Protein AF-A0A9P5A4T4-F1 (afdb_monomer)

Foldseek 3Di:
DADADDDPPQDFFQWAKDKDKDQQQKWKKAQCVQWWDDDDPPPRIFTFGDIWIWIAGVVVRATEIEDFGDAQCCVPPDPVCVVCVVRMPIHGPDGPCVSCPPVVVSHPYYPDQPDPPPPDHPVVPPDDDWDWDPPVVRRQKTWIQDPDVHNRQIWIWGGHGSPDIDIRRPSPDRDVLQVDDASNHFQDQWAQDDDPPPDDPPDRDDTHGSQVVCVVQPVSGRHHGSIHTDDNVVVDDPPDDPDPPPDD

InterPro domains:
  IPR036866 Ribonuclease Z/Hydroxyacylglutathione hydrolase-like [G3DSA:3.60.15.10] (82-206)
  IPR036866 Ribonuclease Z/Hydroxyacylglutathione hydrolase-like [SSF56281] (134-190)
  IPR051013 N-acyl homoserine lactonase-like [PTHR42978] (115-189)

Mean predicted aligned error: 10.29 Å

Sequence (248 aa):
MAISTPSLNISESGSTVSVSVIDSTSKTIAKTGFVVQPHIQGHDEFNCPCYLFLITHPAIGRKVLFNLGIRKDPENLAPRTYPFTGAMTISSERNVANILGKDASTITDISYPAREESWILERDYAGRQYNAFDYFGDGSFYLLDCPGHTIAHMMGLARTRPTSFVLMAADCCHHGGEIRPTQFVPLPDSIELNSPRNLARGVRRAPCPGQLFVHLHLKSSRTEPFYELINPHDLGHSPGGYEKSAKA

Structure (mmCIF, N/CA/C/O backbone):
data_AF-A0A9P5A4T4-F1
#
_entry.id   AF-A0A9P5A4T4-F1
#
loop_
_atom_site.group_PDB
_atom_site.id
_atom_site.type_symbol
_atom_site.label_atom_id
_atom_site.label_alt_id
_atom_site.label_comp_id
_atom_site.label_asym_id
_atom_site.label_entity_id
_atom_site.label_seq_id
_atom_site.pdbx_PDB_ins_code
_atom_site.Cartn_x
_atom_site.Cartn_y
_atom_site.Cartn_z
_atom_site.occupancy
_atom_site.B_iso_or_equiv
_atom_site.auth_seq_id
_atom_site.auth_comp_id
_atom_site.auth_asym_id
_atom_site.auth_atom_id
_atom_site.pdbx_PDB_model_num
ATOM 1 N N . MET A 1 1 ? -9.429 -11.439 -23.960 1.00 69.38 1 MET A N 1
ATOM 2 C CA . MET A 1 1 ? -10.498 -11.012 -23.030 1.00 69.38 1 MET A CA 1
ATOM 3 C C . MET A 1 1 ? -10.034 -11.265 -21.607 1.00 69.38 1 MET A C 1
ATOM 5 O O . MET A 1 1 ? -9.237 -12.175 -21.419 1.00 69.38 1 MET A O 1
ATOM 9 N N . ALA A 1 2 ? -10.474 -10.447 -20.649 1.00 85.06 2 ALA A N 1
ATOM 10 C CA . ALA A 1 2 ? -10.127 -10.618 -19.240 1.00 85.06 2 ALA A CA 1
ATOM 11 C C . ALA A 1 2 ? -10.744 -11.905 -18.671 1.00 85.06 2 ALA A C 1
ATOM 13 O O . ALA A 1 2 ? -11.890 -12.228 -18.984 1.00 85.06 2 ALA A O 1
ATOM 14 N N . ILE A 1 3 ? -9.994 -12.615 -17.833 1.00 90.38 3 ILE A N 1
ATOM 15 C CA . ILE A 1 3 ? -10.494 -13.745 -17.044 1.00 90.38 3 ILE A CA 1
ATOM 16 C C . ILE A 1 3 ? -11.076 -13.203 -15.731 1.00 90.38 3 ILE A C 1
ATOM 18 O O . ILE A 1 3 ? -10.626 -12.176 -15.223 1.00 90.38 3 ILE A O 1
ATOM 22 N N . SER A 1 4 ? -12.079 -13.880 -15.170 1.00 87.94 4 SER A N 1
ATOM 23 C CA . SER A 1 4 ? -12.638 -13.530 -13.861 1.00 87.94 4 SER A CA 1
ATOM 24 C C . SER A 1 4 ? -11.581 -13.634 -12.761 1.00 87.94 4 SER A C 1
ATOM 26 O O . SER A 1 4 ? -10.874 -14.639 -12.670 1.00 87.94 4 SER A O 1
ATOM 28 N N . THR A 1 5 ? -11.502 -12.625 -11.894 1.00 83.00 5 THR A N 1
ATOM 29 C CA . THR A 1 5 ? -10.650 -12.675 -10.701 1.00 83.00 5 THR A CA 1
ATOM 30 C C . THR A 1 5 ? -11.136 -13.754 -9.731 1.00 83.00 5 THR A C 1
ATOM 32 O O . THR A 1 5 ? -12.351 -13.895 -9.557 1.00 83.00 5 THR A O 1
ATOM 35 N N . PRO A 1 6 ? -10.228 -14.477 -9.051 1.00 81.38 6 PRO A N 1
ATOM 36 C CA . PRO A 1 6 ? -10.600 -15.357 -7.950 1.00 81.38 6 PRO A CA 1
ATOM 37 C C . PRO A 1 6 ? -11.352 -14.588 -6.858 1.00 81.38 6 PRO A C 1
ATOM 39 O O . PRO A 1 6 ? -11.082 -13.409 -6.617 1.00 81.38 6 PRO A O 1
ATOM 42 N N . SER A 1 7 ? -12.284 -15.260 -6.181 1.00 78.75 7 SER A N 1
ATOM 43 C CA . SER A 1 7 ? -12.926 -14.703 -4.989 1.00 78.75 7 SER A CA 1
ATOM 44 C C . SER A 1 7 ? -11.899 -14.571 -3.865 1.00 78.75 7 SER A C 1
ATOM 46 O O . SER A 1 7 ? -11.169 -15.518 -3.578 1.00 78.75 7 SER A O 1
ATOM 48 N N . LEU A 1 8 ? -11.881 -13.416 -3.196 1.00 73.50 8 LEU A N 1
ATOM 49 C CA . LEU A 1 8 ? -11.081 -13.205 -1.986 1.00 73.50 8 LEU A CA 1
ATOM 50 C C . LEU A 1 8 ? -11.636 -13.965 -0.766 1.00 73.50 8 LEU A C 1
ATOM 52 O O . LEU A 1 8 ? -10.946 -14.055 0.241 1.00 73.50 8 LEU A O 1
ATOM 56 N N . ASN A 1 9 ? -12.861 -14.506 -0.845 1.00 81.00 9 ASN A N 1
ATOM 57 C CA . ASN A 1 9 ? -13.528 -15.259 0.230 1.00 81.00 9 ASN A CA 1
ATOM 58 C C . ASN A 1 9 ? -13.538 -14.536 1.592 1.00 81.00 9 ASN A C 1
ATOM 60 O O . ASN A 1 9 ? -13.474 -15.166 2.644 1.00 81.00 9 ASN A O 1
ATOM 64 N N . ILE A 1 10 ? -13.623 -13.204 1.574 1.00 81.69 10 ILE A N 1
ATOM 65 C CA . ILE A 1 10 ? -13.746 -12.393 2.786 1.00 81.69 10 ILE A CA 1
ATOM 66 C C . ILE A 1 10 ? -15.216 -12.388 3.199 1.00 81.69 10 ILE A C 1
ATOM 68 O O . ILE A 1 10 ? -16.080 -12.066 2.382 1.00 81.69 10 ILE A O 1
ATOM 72 N N . SER A 1 11 ? -15.489 -12.698 4.466 1.00 84.50 11 SER A N 1
ATOM 73 C CA . SER A 1 11 ? -16.837 -12.651 5.032 1.00 84.50 11 SER A CA 1
ATOM 74 C C . SER A 1 11 ? -17.512 -11.302 4.779 1.00 84.50 11 SER A C 1
ATOM 76 O O . SER A 1 11 ? -16.876 -10.240 4.819 1.00 84.50 11 SER A O 1
ATOM 78 N N . GLU A 1 12 ? -18.818 -11.332 4.528 1.00 88.94 12 GLU A N 1
ATOM 79 C CA . GLU A 1 12 ? -19.615 -10.113 4.470 1.00 88.94 12 GLU A CA 1
ATOM 80 C C . GLU A 1 12 ? -19.603 -9.413 5.832 1.00 88.94 12 GLU A C 1
ATOM 82 O O . GLU A 1 12 ? -19.677 -10.051 6.881 1.00 88.94 12 GLU A O 1
ATOM 87 N N . SER A 1 13 ? -19.492 -8.087 5.814 1.00 90.12 13 SER A N 1
ATOM 88 C CA . SER A 1 13 ? -19.594 -7.261 7.012 1.00 90.12 13 SER A CA 1
ATOM 89 C C . SER A 1 13 ? -20.199 -5.908 6.659 1.00 90.12 13 SER A C 1
ATOM 91 O O . SER A 1 13 ? -19.910 -5.338 5.601 1.00 90.12 13 SER A O 1
ATOM 93 N N . GLY A 1 14 ? -21.047 -5.401 7.556 1.00 92.75 14 GLY A N 1
ATOM 94 C CA . GLY A 1 14 ? -21.567 -4.036 7.502 1.00 92.75 14 GLY A CA 1
ATOM 95 C C . GLY A 1 14 ? -20.608 -2.998 8.094 1.00 92.75 14 GLY A C 1
ATOM 96 O O . GLY A 1 14 ? -20.804 -1.804 7.869 1.00 92.75 14 GLY A O 1
ATOM 97 N N . SER A 1 15 ? -19.579 -3.430 8.828 1.00 96.25 15 SER A N 1
ATOM 98 C CA . SER A 1 15 ? -18.587 -2.537 9.424 1.00 96.25 15 SER A CA 1
ATOM 99 C C . SER A 1 15 ? -17.585 -2.043 8.389 1.00 96.25 15 SER A C 1
ATOM 101 O O . SER A 1 15 ? -17.074 -2.802 7.570 1.00 96.25 15 SER A O 1
ATOM 103 N N . THR A 1 16 ? -17.255 -0.756 8.447 1.00 97.19 16 THR A N 1
ATOM 104 C CA . THR A 1 16 ? -16.299 -0.118 7.534 1.00 97.19 16 THR A CA 1
ATOM 105 C C . THR A 1 16 ? -15.415 0.866 8.280 1.00 97.19 16 THR A C 1
ATOM 107 O O . THR A 1 16 ? -15.865 1.494 9.238 1.00 97.19 16 THR A O 1
ATOM 110 N N . VAL A 1 17 ? -14.206 1.082 7.774 1.00 98.00 17 VAL A N 1
ATOM 111 C CA . VAL A 1 17 ? -13.272 2.113 8.241 1.00 98.00 17 VAL A CA 1
ATOM 112 C C . VAL A 1 17 ? -13.088 3.210 7.196 1.00 98.00 17 VAL A C 1
ATOM 114 O O . VAL A 1 17 ? -13.259 2.989 5.997 1.00 98.00 17 VAL A O 1
ATOM 117 N N . SER A 1 18 ? -12.684 4.402 7.637 1.00 97.62 18 SER A N 1
ATOM 118 C CA . SER A 1 18 ? -12.147 5.428 6.739 1.00 97.62 18 SER A CA 1
ATOM 119 C C . SER A 1 18 ? -10.623 5.373 6.726 1.00 97.62 18 SER A C 1
ATOM 121 O O . SER A 1 18 ? -10.007 5.268 7.788 1.00 97.62 18 SER A O 1
ATOM 123 N N . VAL A 1 19 ? -10.024 5.506 5.543 1.00 97.38 19 VAL A N 1
ATOM 124 C CA . VAL A 1 19 ? -8.568 5.548 5.355 1.00 97.38 19 VAL A CA 1
ATOM 125 C C . VAL A 1 19 ? -8.169 6.939 4.875 1.00 97.38 19 VAL A C 1
ATOM 127 O O . VAL A 1 19 ? -8.659 7.397 3.843 1.00 97.38 19 VAL A O 1
ATOM 130 N N . SER A 1 20 ? -7.261 7.584 5.600 1.00 95.94 20 SER A N 1
ATOM 131 C CA . SER A 1 20 ? -6.630 8.843 5.196 1.00 95.94 20 SER A CA 1
ATOM 132 C C . SER A 1 20 ? -5.152 8.614 4.911 1.00 95.94 20 SER A C 1
ATOM 134 O O . SER A 1 20 ? -4.471 7.945 5.684 1.00 95.94 20 SER A O 1
ATOM 136 N N . VAL A 1 21 ? -4.647 9.189 3.821 1.00 94.81 21 VAL A N 1
ATOM 137 C CA . VAL A 1 21 ? -3.223 9.132 3.465 1.00 94.81 21 VAL A CA 1
ATOM 138 C C . VAL A 1 21 ? -2.510 10.336 4.069 1.00 94.81 21 VAL A C 1
ATOM 140 O O . VAL A 1 21 ? -2.975 11.466 3.928 1.00 94.81 21 VAL A O 1
ATOM 143 N N . ILE A 1 22 ? -1.382 10.095 4.728 1.00 93.69 22 ILE A N 1
ATOM 144 C CA . ILE A 1 22 ? -0.504 11.127 5.273 1.00 93.69 22 ILE A CA 1
ATOM 145 C C . ILE A 1 22 ? 0.817 11.061 4.511 1.00 93.69 22 ILE A C 1
ATOM 147 O O . ILE A 1 22 ? 1.466 10.014 4.448 1.00 93.69 22 ILE A O 1
ATOM 151 N N . ASP A 1 23 ? 1.209 12.196 3.938 1.00 93.25 23 ASP A N 1
ATOM 152 C CA . ASP A 1 23 ? 2.533 12.366 3.353 1.00 93.25 23 ASP A CA 1
ATOM 153 C C . ASP A 1 23 ? 3.586 12.321 4.465 1.00 93.25 23 ASP A C 1
ATOM 155 O O . ASP A 1 23 ? 3.610 13.181 5.349 1.00 93.25 23 ASP A O 1
ATOM 159 N N . SER A 1 24 ? 4.435 11.292 4.435 1.00 91.31 24 SER A N 1
ATOM 160 C CA . SER A 1 24 ? 5.497 11.119 5.425 1.00 91.31 24 SER A CA 1
ATOM 161 C C . SER A 1 24 ? 6.704 12.021 5.162 1.00 91.31 24 SER A C 1
ATOM 163 O O . SER A 1 24 ? 7.655 11.989 5.936 1.00 91.31 24 SER A O 1
ATOM 165 N N . THR A 1 25 ? 6.707 12.785 4.066 1.00 93.00 25 THR A N 1
ATOM 166 C CA . THR A 1 25 ? 7.865 13.519 3.530 1.00 93.00 25 THR A CA 1
ATOM 167 C C . THR A 1 25 ? 9.044 12.629 3.125 1.00 93.00 25 THR A C 1
ATOM 169 O O . THR A 1 25 ? 10.092 13.143 2.739 1.00 93.00 25 THR A O 1
ATOM 172 N N . SER A 1 26 ? 8.882 11.302 3.189 1.00 90.62 26 SER A N 1
ATOM 173 C CA . SER A 1 26 ? 9.914 10.348 2.791 1.00 90.62 26 SER A CA 1
ATOM 174 C C . SER A 1 26 ? 9.967 10.229 1.277 1.00 90.62 26 SER A C 1
ATOM 176 O O . SER A 1 26 ? 8.955 9.958 0.622 1.00 90.62 26 SER A O 1
ATOM 178 N N . LYS A 1 27 ? 11.171 10.354 0.734 1.00 89.50 27 LYS A N 1
ATOM 179 C CA . LYS A 1 27 ? 11.468 10.156 -0.673 1.00 89.50 27 LYS A CA 1
ATOM 180 C C . LYS A 1 27 ? 12.565 9.114 -0.810 1.00 89.50 27 LYS A C 1
ATOM 182 O O . LYS A 1 27 ? 13.673 9.299 -0.308 1.00 89.50 27 LYS A O 1
ATOM 187 N N . THR A 1 28 ? 12.254 8.065 -1.557 1.00 88.69 28 THR A N 1
ATOM 188 C CA . THR A 1 28 ? 13.225 7.053 -1.951 1.00 88.69 28 THR A CA 1
ATOM 189 C C . THR A 1 28 ? 13.351 7.061 -3.464 1.00 88.69 28 THR A C 1
ATOM 191 O O . THR A 1 28 ? 12.359 6.902 -4.169 1.00 88.69 28 THR A O 1
ATOM 194 N N . ILE A 1 29 ? 14.562 7.264 -3.974 1.00 91.00 29 ILE A N 1
ATOM 195 C CA . ILE A 1 29 ? 14.872 7.113 -5.396 1.00 91.00 29 ILE A CA 1
ATOM 196 C C . ILE A 1 29 ? 15.676 5.831 -5.544 1.00 91.00 29 ILE A C 1
ATOM 198 O O . ILE A 1 29 ? 16.809 5.752 -5.066 1.00 91.00 29 ILE A O 1
ATOM 202 N N . ALA A 1 30 ? 15.068 4.828 -6.166 1.00 88.69 30 ALA A N 1
ATOM 203 C CA . ALA A 1 30 ? 15.652 3.512 -6.356 1.00 88.69 30 ALA A CA 1
ATOM 204 C C . ALA A 1 30 ? 16.085 3.336 -7.807 1.00 88.69 30 ALA A C 1
ATOM 206 O O . ALA A 1 30 ? 15.280 3.536 -8.716 1.00 88.69 30 ALA A O 1
ATOM 207 N N . LYS A 1 31 ? 17.324 2.903 -8.037 1.00 89.12 31 LYS A N 1
ATOM 208 C CA . LYS A 1 31 ? 17.742 2.452 -9.369 1.00 89.12 31 LYS A CA 1
ATOM 209 C C . LYS A 1 31 ? 16.961 1.195 -9.749 1.00 89.12 31 LYS A C 1
ATOM 211 O O . LYS A 1 31 ? 16.972 0.217 -9.002 1.00 89.12 31 LYS A O 1
ATOM 216 N N . THR A 1 32 ? 16.314 1.198 -10.913 1.00 89.56 32 THR A N 1
ATOM 217 C CA . THR A 1 32 ? 15.412 0.107 -11.323 1.00 89.56 32 THR A CA 1
ATOM 218 C C . THR A 1 32 ? 16.122 -1.232 -11.423 1.00 89.56 32 THR A C 1
ATOM 220 O O . THR A 1 32 ? 15.560 -2.231 -10.994 1.00 89.56 32 THR A O 1
ATOM 223 N N . GLY A 1 33 ? 17.392 -1.248 -11.838 1.00 86.50 33 GLY A N 1
ATOM 224 C CA . GLY A 1 33 ? 18.221 -2.460 -11.904 1.00 86.50 33 GLY A CA 1
ATOM 225 C C . GLY A 1 33 ? 18.497 -3.166 -10.566 1.00 86.50 33 GLY A C 1
ATOM 226 O O . GLY A 1 33 ? 19.107 -4.228 -10.576 1.00 86.50 33 GLY A O 1
ATOM 227 N N . PHE A 1 34 ? 18.066 -2.608 -9.430 1.00 79.25 34 PHE A N 1
ATOM 228 C CA . PHE A 1 34 ? 18.096 -3.280 -8.122 1.00 79.25 34 PHE A CA 1
ATOM 229 C C . PHE A 1 34 ? 16.724 -3.795 -7.669 1.00 79.25 34 PHE A C 1
ATOM 231 O O . PHE A 1 34 ? 16.649 -4.514 -6.677 1.00 79.25 34 PHE A O 1
ATOM 238 N N . VAL A 1 35 ? 15.647 -3.408 -8.356 1.00 79.62 35 VAL A N 1
ATOM 239 C CA . VAL A 1 35 ? 14.262 -3.668 -7.934 1.00 79.62 35 VAL A CA 1
ATOM 240 C C . VAL A 1 35 ? 13.539 -4.541 -8.955 1.00 79.62 35 VAL A C 1
ATOM 242 O O . VAL A 1 35 ? 12.886 -5.515 -8.587 1.00 79.62 35 VAL A O 1
ATOM 245 N N . VAL A 1 36 ? 13.672 -4.219 -10.243 1.00 87.06 36 VAL A N 1
ATOM 246 C CA . VAL A 1 36 ? 12.907 -4.836 -11.326 1.00 87.06 36 VAL A CA 1
ATOM 247 C C . VAL A 1 36 ? 13.745 -5.121 -12.565 1.00 87.06 36 VAL A C 1
ATOM 249 O O . VAL A 1 36 ? 14.717 -4.433 -12.871 1.00 87.06 36 VAL A O 1
ATOM 252 N N . GLN A 1 37 ? 13.302 -6.113 -13.327 1.00 87.88 37 GLN A N 1
ATOM 253 C CA . GLN A 1 37 ? 13.814 -6.470 -14.640 1.00 87.88 37 GLN A CA 1
ATOM 254 C C . GLN A 1 37 ? 12.660 -6.667 -15.637 1.00 87.88 37 GLN A C 1
ATOM 256 O O . GLN A 1 37 ? 11.536 -6.939 -15.223 1.00 87.88 37 GLN A O 1
ATOM 261 N N . PRO A 1 38 ? 12.906 -6.572 -16.951 1.00 90.81 38 PRO A N 1
ATOM 262 C CA . PRO A 1 38 ? 14.133 -6.078 -17.573 1.00 90.81 38 PRO A CA 1
ATOM 263 C C . PRO A 1 38 ? 14.274 -4.556 -17.426 1.00 90.81 38 PRO A C 1
ATOM 265 O O . PRO A 1 38 ? 13.322 -3.845 -17.102 1.00 90.81 38 PRO A O 1
ATOM 268 N N . HIS A 1 39 ? 15.476 -4.046 -17.694 1.00 90.88 39 HIS A N 1
ATOM 269 C CA . HIS A 1 39 ? 15.690 -2.606 -17.819 1.00 90.88 39 HIS A CA 1
ATOM 270 C C . HIS A 1 39 ? 14.913 -2.056 -19.024 1.00 90.88 39 HIS A C 1
ATOM 272 O O . HIS A 1 39 ? 14.927 -2.642 -20.108 1.00 90.88 39 HIS A O 1
ATOM 278 N N . ILE A 1 40 ? 14.235 -0.925 -18.823 1.00 90.19 40 ILE A N 1
ATOM 279 C CA . ILE A 1 40 ? 13.512 -0.196 -19.867 1.00 90.19 40 ILE A CA 1
ATOM 280 C C . ILE A 1 40 ? 14.161 1.179 -19.991 1.00 90.19 40 ILE A C 1
ATOM 282 O O . ILE A 1 40 ? 14.256 1.916 -19.011 1.00 90.19 40 ILE A O 1
ATOM 286 N N . GLN A 1 41 ? 14.598 1.535 -21.200 1.00 89.19 41 GLN A N 1
ATOM 287 C CA . GLN A 1 41 ? 15.265 2.811 -21.455 1.00 89.19 41 GLN A CA 1
ATOM 288 C C . GLN A 1 41 ? 14.376 3.996 -21.043 1.00 89.19 41 GLN A C 1
ATOM 290 O O . GLN A 1 41 ? 13.213 4.077 -21.439 1.00 89.19 41 GLN A O 1
ATOM 295 N N . GLY A 1 42 ? 14.936 4.926 -20.262 1.00 89.94 42 GLY A N 1
ATOM 296 C CA . GLY A 1 42 ? 14.211 6.074 -19.708 1.00 89.94 42 GLY A CA 1
ATOM 297 C C . GLY A 1 42 ? 13.453 5.773 -18.410 1.00 89.94 42 GLY A C 1
ATOM 298 O O . GLY A 1 42 ? 12.860 6.681 -17.834 1.00 89.94 42 GLY A O 1
ATOM 299 N N . HIS A 1 43 ? 13.471 4.522 -17.944 1.00 91.00 43 HIS A N 1
ATOM 300 C CA . HIS A 1 43 ? 12.949 4.080 -16.651 1.00 91.00 43 HIS A CA 1
ATOM 301 C C . HIS A 1 43 ? 14.120 3.571 -15.794 1.00 91.00 43 HIS A C 1
ATOM 303 O O . HIS A 1 43 ? 14.175 2.411 -15.382 1.00 91.00 43 HIS A O 1
ATOM 309 N N . ASP A 1 44 ? 15.106 4.441 -15.585 1.00 91.38 44 ASP A N 1
ATOM 310 C CA . ASP A 1 44 ? 16.354 4.118 -14.882 1.00 91.38 44 ASP A CA 1
ATOM 311 C C . ASP A 1 44 ? 16.205 4.196 -13.356 1.00 91.38 44 ASP A C 1
ATOM 313 O O . ASP A 1 44 ? 16.902 3.503 -12.610 1.00 91.38 44 ASP A O 1
ATOM 317 N N . GLU A 1 45 ? 15.261 5.014 -12.888 1.00 92.50 45 GLU A N 1
ATOM 318 C CA . GLU A 1 45 ? 14.980 5.229 -11.473 1.00 92.50 45 GLU A CA 1
ATOM 319 C C . GLU A 1 45 ? 13.474 5.242 -11.201 1.00 92.50 45 GLU A C 1
ATOM 321 O O . GLU A 1 45 ? 12.685 5.802 -11.967 1.00 92.50 45 GLU A O 1
ATOM 326 N N . PHE A 1 46 ? 13.077 4.661 -10.072 1.00 90.62 46 PHE A N 1
ATOM 327 C CA . PHE A 1 46 ? 11.737 4.792 -9.520 1.00 90.62 46 PHE A CA 1
ATOM 328 C C . PHE A 1 46 ? 11.740 5.748 -8.336 1.00 90.62 46 PHE A C 1
ATOM 330 O O . PHE A 1 46 ? 12.580 5.664 -7.441 1.00 90.62 46 PHE A O 1
ATOM 337 N N . ASN A 1 47 ? 10.761 6.651 -8.333 1.00 89.56 47 ASN A N 1
ATOM 338 C CA . ASN A 1 47 ? 10.431 7.452 -7.167 1.00 89.56 47 ASN A CA 1
ATOM 339 C C . ASN A 1 47 ? 9.412 6.680 -6.324 1.00 89.56 47 ASN A C 1
ATOM 341 O O . ASN A 1 47 ? 8.253 6.549 -6.718 1.00 89.56 47 ASN A O 1
ATOM 345 N N . CYS A 1 48 ? 9.862 6.191 -5.176 1.00 87.19 48 CYS A N 1
ATOM 346 C CA . CYS A 1 48 ? 9.113 5.358 -4.247 1.00 87.19 48 CYS A CA 1
ATOM 347 C C . CYS A 1 48 ? 8.830 6.163 -2.966 1.00 87.19 48 CYS A C 1
ATOM 349 O O . CYS A 1 48 ? 9.569 6.037 -1.985 1.00 87.19 48 CYS A O 1
ATOM 351 N N . PRO A 1 49 ? 7.818 7.050 -2.950 1.00 88.19 49 PRO A N 1
ATOM 352 C CA . PRO A 1 49 ? 7.440 7.746 -1.728 1.00 88.19 49 PRO A CA 1
ATOM 353 C C . PRO A 1 49 ? 6.855 6.759 -0.714 1.00 88.19 49 PRO A C 1
ATOM 355 O O . PRO A 1 49 ? 6.104 5.852 -1.074 1.00 88.19 49 PRO A O 1
ATOM 358 N N . CYS A 1 50 ? 7.144 6.969 0.568 1.00 88.62 50 CYS A N 1
ATOM 359 C CA . CYS A 1 50 ? 6.495 6.212 1.634 1.00 88.62 50 CYS A CA 1
ATOM 360 C C . CYS A 1 50 ? 5.317 7.021 2.174 1.00 88.62 50 CYS A C 1
ATOM 362 O O . CYS A 1 50 ? 5.478 8.172 2.580 1.00 88.62 50 CYS A O 1
ATOM 364 N N . TYR A 1 51 ? 4.134 6.423 2.223 1.00 91.31 51 TYR A N 1
ATOM 365 C CA . TYR A 1 51 ? 2.954 7.044 2.819 1.00 91.31 51 TYR A CA 1
ATOM 366 C C . TYR A 1 51 ? 2.573 6.350 4.121 1.00 91.31 51 TYR A C 1
ATOM 368 O O . TYR A 1 51 ? 2.803 5.151 4.292 1.00 91.31 51 TYR A O 1
ATOM 376 N N . LEU A 1 52 ? 1.966 7.117 5.023 1.00 91.31 52 LEU A N 1
ATOM 377 C CA . LEU A 1 52 ? 1.318 6.590 6.221 1.00 91.31 52 LEU A CA 1
ATOM 378 C C . LEU A 1 52 ? -0.183 6.553 5.978 1.00 91.31 52 LEU A C 1
ATOM 380 O O . LEU A 1 52 ? -0.732 7.413 5.283 1.00 91.31 52 LEU A O 1
ATOM 384 N N . PHE A 1 53 ? -0.857 5.602 6.603 1.00 95.06 53 PHE A N 1
ATOM 385 C CA . PHE A 1 53 ? -2.295 5.451 6.479 1.00 95.06 53 PHE A CA 1
ATOM 386 C C . PHE A 1 53 ? -2.933 5.545 7.857 1.00 95.06 53 PHE A C 1
ATOM 388 O O . PHE A 1 53 ? -2.669 4.735 8.741 1.00 95.06 53 PHE A O 1
ATOM 395 N N . LEU A 1 54 ? -3.782 6.548 8.049 1.00 95.75 54 LEU A N 1
ATOM 396 C CA . LEU A 1 54 ? -4.601 6.670 9.244 1.00 95.75 54 LEU A CA 1
ATOM 397 C C . LEU A 1 54 ? -5.924 5.948 9.011 1.00 95.75 54 LEU A C 1
ATOM 399 O O . LEU A 1 54 ? -6.749 6.387 8.207 1.00 95.75 54 LEU A O 1
ATOM 403 N N . ILE A 1 55 ? -6.134 4.865 9.747 1.00 97.06 55 ILE A N 1
ATOM 404 C CA . ILE A 1 55 ? -7.348 4.059 9.705 1.00 97.06 55 ILE A CA 1
ATOM 405 C C . ILE A 1 55 ? -8.220 4.456 10.883 1.00 97.06 55 ILE A C 1
ATOM 407 O O . ILE A 1 55 ? -7.831 4.308 12.037 1.00 97.06 55 ILE A O 1
ATOM 411 N N . THR A 1 56 ? -9.400 4.994 10.596 1.00 97.19 56 THR A N 1
ATOM 412 C CA . THR A 1 56 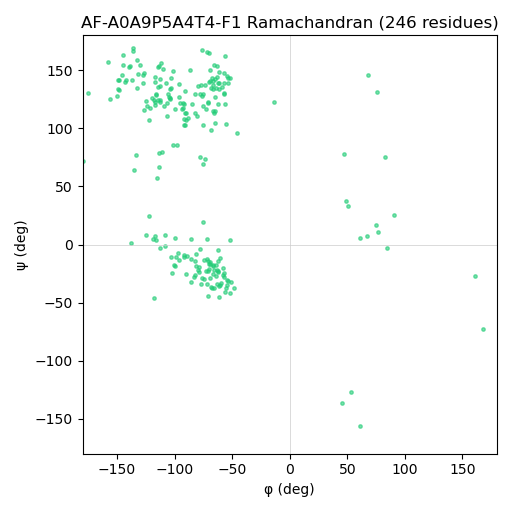? -10.357 5.406 11.626 1.00 97.19 56 THR A CA 1
ATOM 413 C C . THR A 1 56 ? -11.580 4.512 11.573 1.00 97.19 56 THR A C 1
ATOM 415 O O . THR A 1 56 ? -12.252 4.426 10.544 1.00 97.19 56 THR A O 1
ATOM 418 N N . HIS A 1 57 ? -11.875 3.870 12.697 1.00 96.88 57 HIS A N 1
ATOM 419 C CA . HIS A 1 57 ? -13.079 3.084 12.879 1.00 96.88 57 HIS A CA 1
ATOM 420 C C . HIS A 1 57 ? -14.195 3.975 13.443 1.00 96.88 57 HIS A C 1
ATOM 422 O O . HIS A 1 57 ? -14.166 4.310 14.628 1.00 96.88 57 HIS A O 1
ATOM 428 N N . PRO A 1 58 ? -15.212 4.350 12.648 1.00 95.25 58 PRO A N 1
ATOM 429 C CA . PRO A 1 58 ? -16.191 5.360 13.045 1.00 95.25 58 PRO A CA 1
ATOM 430 C C . PRO A 1 58 ? -17.066 4.923 14.227 1.00 95.25 58 PRO A C 1
ATOM 432 O O . PRO A 1 58 ? -17.340 5.739 15.098 1.00 95.25 58 PRO A O 1
ATOM 435 N N . ALA A 1 59 ? -17.463 3.646 14.299 1.00 94.44 59 ALA A N 1
ATOM 436 C CA . ALA A 1 59 ? -18.375 3.173 15.348 1.00 94.44 59 ALA A CA 1
ATOM 437 C C . ALA A 1 59 ? -17.769 3.200 16.765 1.00 94.44 59 ALA A C 1
ATOM 439 O O . ALA A 1 59 ? -18.468 3.518 17.720 1.00 94.44 59 ALA A O 1
ATOM 440 N N . ILE A 1 60 ? -16.475 2.884 16.899 1.00 93.44 60 ILE A N 1
ATOM 441 C CA . ILE A 1 60 ? -15.771 2.816 18.194 1.00 93.44 60 ILE A CA 1
ATOM 442 C C . ILE A 1 60 ? -14.784 3.974 18.403 1.00 93.44 60 ILE A C 1
ATOM 444 O O . ILE A 1 60 ? -14.109 4.035 19.425 1.00 93.44 60 ILE A O 1
ATOM 448 N N . GLY A 1 61 ? -14.644 4.871 17.423 1.00 93.00 61 GLY A N 1
ATOM 449 C CA . GLY A 1 61 ? -13.742 6.025 17.477 1.00 93.00 61 GLY A CA 1
ATOM 450 C C . GLY A 1 61 ? -12.243 5.698 17.481 1.00 93.00 61 GLY A C 1
ATOM 451 O O . GLY A 1 61 ? -11.434 6.610 17.660 1.00 93.00 61 GLY A O 1
ATOM 452 N N . ARG A 1 62 ? -11.842 4.432 17.286 1.00 93.75 62 ARG A N 1
ATOM 453 C CA . ARG A 1 62 ? -10.425 4.030 17.274 1.00 93.75 62 ARG A CA 1
ATOM 454 C C . ARG A 1 62 ? -9.716 4.551 16.030 1.00 93.75 62 ARG A C 1
ATOM 456 O O . ARG A 1 62 ? -10.254 4.498 14.925 1.00 93.75 62 ARG A O 1
ATOM 463 N N . LYS A 1 63 ? -8.483 5.015 16.221 1.00 94.50 63 LYS A N 1
ATOM 464 C CA . LYS A 1 63 ? -7.592 5.511 15.169 1.00 94.50 63 LYS A CA 1
ATOM 465 C C . LYS A 1 63 ? -6.281 4.745 15.202 1.00 94.50 63 LYS A C 1
ATOM 467 O O . LYS A 1 63 ? -5.575 4.784 16.210 1.00 94.50 63 LYS A O 1
ATOM 472 N N . VAL A 1 64 ? -5.967 4.066 14.114 1.00 92.88 64 VAL A N 1
ATOM 473 C CA . VAL A 1 64 ? -4.785 3.220 13.978 1.00 92.88 64 VAL A CA 1
ATOM 474 C C . VAL A 1 64 ? -3.901 3.811 12.901 1.00 92.88 64 VAL A C 1
ATOM 476 O O . VAL A 1 64 ? -4.373 4.101 11.801 1.00 92.88 64 VAL A O 1
ATOM 479 N N . LEU A 1 65 ? -2.628 4.009 13.217 1.00 92.06 65 LEU A N 1
ATOM 480 C CA . LEU A 1 65 ? -1.647 4.434 12.232 1.00 92.06 65 LEU A CA 1
ATOM 481 C C . LEU A 1 65 ? -0.955 3.206 11.635 1.00 92.06 65 LEU A C 1
ATOM 483 O O . LEU A 1 65 ? -0.293 2.463 12.359 1.00 92.06 65 LEU A O 1
ATOM 487 N N . PHE A 1 66 ? -1.115 3.017 10.325 1.00 91.69 66 PHE A N 1
ATOM 488 C CA . PHE A 1 66 ? -0.485 1.957 9.547 1.00 91.69 66 PHE A CA 1
ATOM 489 C C . PHE A 1 66 ? 0.665 2.508 8.708 1.00 91.69 66 PHE A C 1
ATOM 491 O O . PHE A 1 66 ? 0.483 3.450 7.933 1.00 91.69 66 PHE A O 1
ATOM 498 N N . ASN A 1 67 ? 1.835 1.877 8.859 1.00 87.12 67 ASN A N 1
ATOM 499 C CA . ASN A 1 67 ? 3.141 2.340 8.385 1.00 87.12 67 ASN A CA 1
ATOM 500 C C . ASN A 1 67 ? 3.656 3.596 9.127 1.00 87.12 67 ASN A C 1
ATOM 502 O O . ASN A 1 67 ? 2.888 4.463 9.541 1.00 87.12 67 ASN A O 1
ATOM 506 N N . LEU A 1 68 ? 4.976 3.682 9.310 1.00 85.12 68 LEU A N 1
ATOM 507 C CA . LEU A 1 68 ? 5.672 4.800 9.960 1.00 85.12 68 LEU A CA 1
ATOM 508 C C . LEU A 1 68 ? 6.668 5.506 9.027 1.00 85.12 68 LEU A C 1
ATOM 510 O O . LEU A 1 68 ? 7.358 6.428 9.456 1.00 85.12 68 LEU A O 1
ATOM 514 N N . GLY A 1 69 ? 6.721 5.117 7.750 1.00 85.81 69 GLY A N 1
ATOM 515 C CA . GLY A 1 69 ? 7.606 5.736 6.767 1.00 85.81 69 GLY A CA 1
ATOM 516 C C . GLY A 1 69 ? 9.082 5.593 7.139 1.00 85.81 69 GLY A C 1
ATOM 517 O O . GLY A 1 69 ? 9.472 4.680 7.868 1.00 85.81 69 GLY A O 1
ATOM 518 N N . ILE A 1 70 ? 9.906 6.505 6.625 1.00 86.19 70 ILE A N 1
ATOM 519 C CA . ILE A 1 70 ? 11.349 6.500 6.856 1.00 86.19 70 ILE A CA 1
ATOM 520 C C . ILE A 1 70 ? 11.715 7.639 7.809 1.00 86.19 70 ILE A C 1
ATOM 522 O O . ILE A 1 70 ? 11.199 8.757 7.725 1.00 86.19 70 ILE A O 1
ATOM 526 N N . ARG A 1 71 ? 12.632 7.349 8.735 1.00 85.62 71 ARG A N 1
ATOM 527 C CA . ARG A 1 71 ? 13.207 8.350 9.640 1.00 85.62 71 ARG A CA 1
ATOM 528 C C . ARG A 1 71 ? 13.952 9.446 8.867 1.00 85.62 71 ARG A C 1
ATOM 530 O O . ARG A 1 71 ? 14.558 9.182 7.833 1.00 85.62 71 ARG A O 1
ATOM 537 N N . LYS A 1 72 ? 13.958 10.664 9.409 1.00 90.62 72 LYS A N 1
ATOM 538 C CA . LYS A 1 72 ? 14.637 11.827 8.804 1.00 90.62 72 LYS A CA 1
ATOM 539 C C . LYS A 1 72 ? 16.166 11.718 8.748 1.00 90.62 72 LYS A C 1
ATOM 541 O O . LYS A 1 72 ? 16.802 12.436 7.991 1.00 90.62 72 LYS A O 1
ATOM 546 N N . ASP A 1 73 ? 16.740 10.876 9.598 1.00 87.62 73 ASP A N 1
ATOM 547 C CA . ASP A 1 73 ? 18.175 10.704 9.822 1.00 87.62 73 ASP A CA 1
ATOM 548 C C . ASP A 1 73 ? 18.620 9.305 9.352 1.00 87.62 73 ASP A C 1
ATOM 550 O O . ASP A 1 73 ? 18.720 8.370 10.159 1.00 87.62 73 ASP A O 1
ATOM 554 N N . PRO A 1 74 ? 18.801 9.118 8.027 1.00 82.12 74 PRO A N 1
ATOM 555 C CA . PRO A 1 74 ? 19.073 7.819 7.417 1.00 82.12 74 PRO A CA 1
ATOM 556 C C . PRO A 1 74 ? 20.385 7.175 7.892 1.00 82.12 74 PRO A C 1
ATOM 558 O O . PRO A 1 74 ? 20.507 5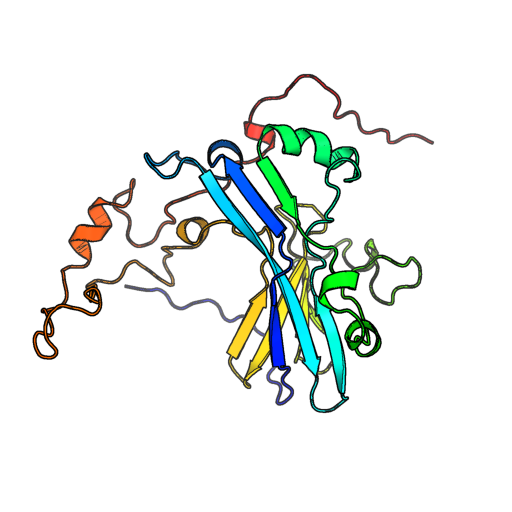.952 7.877 1.00 82.12 74 PRO A O 1
ATOM 561 N N . GLU A 1 75 ? 21.343 7.966 8.374 1.00 82.56 75 GLU A N 1
ATOM 562 C CA . GLU A 1 75 ? 22.601 7.511 8.974 1.00 82.56 75 GLU A CA 1
ATOM 563 C C . GLU A 1 75 ? 22.415 6.684 10.249 1.00 82.56 75 GLU A C 1
ATOM 565 O O . GLU A 1 75 ? 23.356 6.046 10.708 1.00 82.56 75 GLU A O 1
ATOM 570 N N . ASN A 1 76 ? 21.212 6.707 10.821 1.00 84.81 76 ASN A N 1
ATOM 571 C CA . ASN A 1 76 ? 20.849 5.937 11.999 1.00 84.81 76 ASN A CA 1
ATOM 572 C C . ASN A 1 76 ? 19.900 4.771 11.655 1.00 84.81 76 ASN A C 1
ATOM 574 O O . ASN A 1 76 ? 19.335 4.150 12.557 1.00 84.81 76 ASN A O 1
ATOM 578 N N . LEU A 1 77 ? 19.640 4.479 10.374 1.00 80.88 77 LEU A N 1
ATOM 579 C CA . LEU A 1 77 ? 18.871 3.286 9.999 1.00 80.88 77 LEU A CA 1
ATOM 580 C C . LEU A 1 77 ? 19.513 2.008 10.574 1.00 80.88 77 LEU A C 1
ATOM 582 O O . LEU A 1 77 ? 20.667 2.000 10.998 1.00 80.88 77 LEU A O 1
ATOM 586 N N . ALA A 1 78 ? 18.757 0.911 10.628 1.00 79.81 78 ALA A N 1
ATOM 587 C CA . ALA A 1 78 ? 19.299 -0.340 11.151 1.00 79.81 78 ALA A CA 1
ATOM 588 C C . ALA A 1 78 ? 20.561 -0.743 10.356 1.00 79.81 78 ALA A C 1
ATOM 590 O O . ALA A 1 78 ? 20.537 -0.673 9.130 1.00 79.81 78 ALA A O 1
ATOM 591 N N . PRO A 1 79 ? 21.642 -1.242 10.987 1.00 78.06 79 PRO A N 1
ATOM 592 C CA . PRO A 1 79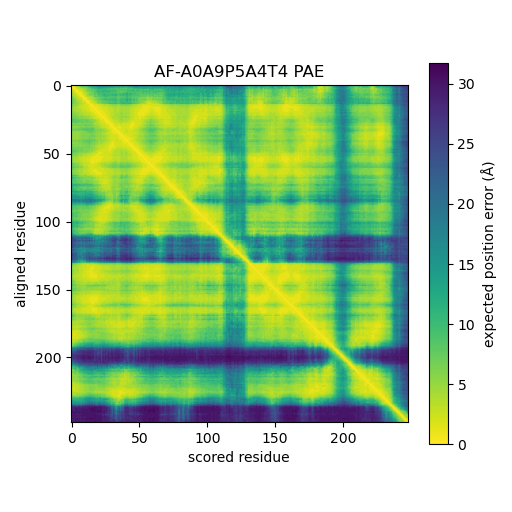 ? 22.882 -1.556 10.266 1.00 78.06 79 PRO A CA 1
ATOM 593 C C . PRO A 1 79 ? 22.687 -2.493 9.063 1.00 78.06 79 PRO A C 1
ATOM 595 O O . PRO A 1 79 ? 23.376 -2.378 8.054 1.00 78.06 79 PRO A O 1
ATOM 598 N N . ARG A 1 80 ? 21.695 -3.393 9.139 1.00 72.62 80 ARG A N 1
ATOM 599 C CA . ARG A 1 80 ? 21.332 -4.308 8.045 1.00 72.62 80 ARG A CA 1
ATOM 600 C C . ARG A 1 80 ? 20.753 -3.616 6.809 1.00 72.62 80 ARG A C 1
ATOM 602 O O . ARG A 1 80 ? 20.740 -4.234 5.753 1.00 72.62 80 ARG A O 1
ATOM 609 N N . THR A 1 81 ? 20.286 -2.373 6.910 1.00 71.56 81 THR A N 1
ATOM 610 C CA . THR A 1 81 ? 19.758 -1.622 5.764 1.00 71.56 81 THR A CA 1
ATOM 611 C C . THR A 1 81 ? 20.824 -0.772 5.069 1.00 71.56 81 THR A C 1
ATOM 613 O O . THR A 1 81 ? 20.581 -0.277 3.973 1.00 71.56 81 THR A O 1
ATOM 616 N N . TYR A 1 82 ? 22.014 -0.606 5.660 1.00 72.19 82 TYR A N 1
ATOM 617 C CA . TYR A 1 82 ? 23.098 0.195 5.075 1.00 72.19 82 TYR A CA 1
ATOM 618 C C . TYR A 1 82 ? 23.590 -0.280 3.703 1.00 72.19 82 TYR A C 1
ATOM 620 O O . TYR A 1 82 ? 23.901 0.578 2.885 1.00 72.19 82 TYR A O 1
ATOM 628 N N . PRO A 1 83 ? 23.612 -1.583 3.362 1.00 69.56 83 PRO A N 1
ATOM 629 C CA . PRO A 1 83 ? 23.962 -1.998 2.003 1.00 69.56 83 PRO A CA 1
ATOM 630 C C . PRO A 1 83 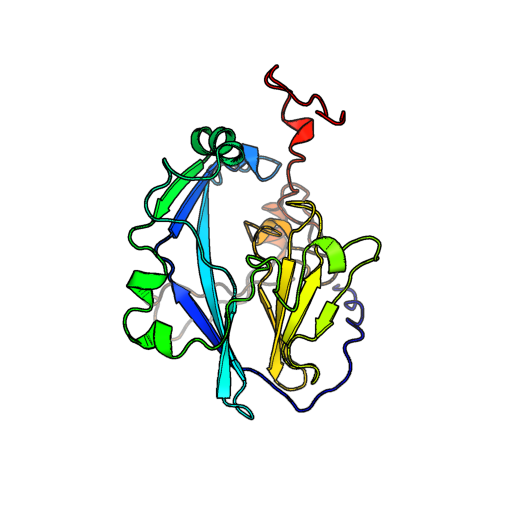? 23.058 -1.382 0.921 1.00 69.56 83 PRO A C 1
ATOM 632 O O . PRO A 1 83 ? 23.508 -1.153 -0.200 1.00 69.56 83 PRO A O 1
ATOM 635 N N . PHE A 1 84 ? 21.803 -1.058 1.256 1.00 67.75 84 PHE A N 1
ATOM 636 C CA . PHE A 1 84 ? 20.842 -0.483 0.312 1.00 67.75 84 PHE A CA 1
ATOM 637 C C . PHE A 1 84 ? 21.014 1.029 0.107 1.00 67.75 84 PHE A C 1
ATOM 639 O O . PHE A 1 84 ? 20.585 1.549 -0.922 1.00 67.75 84 PHE A O 1
ATOM 646 N N . THR A 1 85 ? 21.698 1.744 1.009 1.00 67.38 85 THR A N 1
ATOM 647 C CA . THR A 1 85 ? 21.916 3.199 0.872 1.00 67.38 85 THR A CA 1
ATOM 648 C C . THR A 1 85 ? 22.875 3.553 -0.271 1.00 67.38 85 THR A C 1
ATOM 650 O O . THR A 1 85 ? 22.880 4.687 -0.737 1.00 67.38 85 THR A O 1
ATOM 653 N N . GLY A 1 86 ? 23.654 2.588 -0.777 1.00 66.44 86 GLY A N 1
ATOM 654 C CA . GLY A 1 86 ? 24.466 2.758 -1.989 1.00 66.44 86 GLY A CA 1
ATOM 655 C C . GLY A 1 86 ? 23.677 2.631 -3.301 1.00 66.44 86 GLY A C 1
ATOM 656 O O . GLY A 1 86 ? 24.096 3.166 -4.329 1.00 66.44 86 GLY A O 1
ATOM 657 N N . ALA A 1 87 ? 22.534 1.937 -3.280 1.00 71.81 87 ALA A N 1
ATOM 658 C CA . ALA A 1 87 ? 21.677 1.699 -4.446 1.00 71.81 87 ALA A CA 1
ATOM 659 C C . ALA A 1 87 ? 20.458 2.635 -4.500 1.00 71.81 87 ALA A C 1
ATOM 661 O O . ALA A 1 87 ? 19.835 2.784 -5.556 1.00 71.81 87 ALA A O 1
ATOM 662 N N . MET A 1 88 ? 20.123 3.263 -3.371 1.00 83.00 88 MET A N 1
ATOM 663 C CA . MET A 1 88 ? 18.933 4.086 -3.200 1.00 83.00 88 MET A CA 1
ATOM 664 C C . MET A 1 88 ? 19.293 5.405 -2.526 1.00 83.00 88 MET A C 1
ATOM 666 O O . MET A 1 88 ? 19.978 5.430 -1.506 1.00 83.00 88 MET A O 1
ATOM 670 N N . THR A 1 89 ? 18.771 6.506 -3.058 1.00 87.81 89 THR A N 1
ATOM 671 C CA . THR A 1 89 ? 18.783 7.777 -2.330 1.00 87.81 89 THR A CA 1
ATOM 672 C C . THR A 1 89 ? 17.574 7.804 -1.412 1.00 87.81 89 THR A C 1
ATOM 674 O O . THR A 1 89 ? 16.449 7.709 -1.893 1.00 87.81 89 THR A O 1
ATOM 677 N N . ILE A 1 90 ? 17.807 7.938 -0.110 1.00 88.06 90 ILE A N 1
ATOM 678 C CA . ILE A 1 90 ? 16.765 7.958 0.917 1.00 88.06 90 ILE A CA 1
ATOM 679 C C . ILE A 1 90 ? 16.834 9.299 1.637 1.00 88.06 90 ILE A C 1
ATOM 681 O O . ILE A 1 90 ? 17.886 9.679 2.152 1.00 88.06 90 ILE A O 1
ATOM 685 N N . SER A 1 91 ? 15.713 10.005 1.702 1.00 90.25 91 SER A N 1
ATOM 686 C CA . SER A 1 91 ? 15.587 11.215 2.505 1.00 90.25 91 SER A CA 1
ATOM 687 C C . SER A 1 91 ? 14.195 11.336 3.106 1.00 90.25 91 SER A C 1
ATOM 689 O O . SER A 1 91 ? 13.219 10.805 2.582 1.00 90.25 91 SER A O 1
ATOM 691 N N . SER A 1 92 ? 14.101 12.042 4.227 1.00 91.44 92 SER A N 1
ATOM 692 C CA . SER A 1 92 ? 12.831 12.438 4.825 1.00 91.44 92 SER A CA 1
ATOM 693 C C . SER A 1 92 ? 13.030 13.766 5.545 1.00 91.44 92 SER A C 1
ATOM 695 O O . SER A 1 92 ? 14.028 13.962 6.238 1.00 91.44 92 SER A O 1
ATOM 697 N N . GLU A 1 93 ? 12.115 14.713 5.349 1.00 93.31 93 GLU A N 1
ATOM 698 C CA . GLU A 1 93 ? 12.234 16.046 5.950 1.00 93.31 93 GLU A CA 1
ATOM 699 C C . GLU A 1 93 ? 11.857 16.024 7.436 1.00 93.31 93 GLU A C 1
ATOM 701 O O . GLU A 1 93 ? 12.398 16.780 8.251 1.00 93.31 93 GLU A O 1
ATOM 706 N N . ARG A 1 94 ? 10.897 15.170 7.812 1.00 90.38 94 ARG A N 1
ATOM 707 C CA . ARG A 1 94 ? 10.318 15.127 9.156 1.00 90.38 94 ARG A CA 1
ATOM 708 C C . ARG A 1 94 ? 10.024 13.698 9.592 1.00 90.38 94 ARG A C 1
ATOM 710 O O . ARG A 1 94 ? 9.496 12.892 8.842 1.00 90.38 94 ARG A O 1
ATOM 717 N N . ASN A 1 95 ? 10.262 13.424 10.873 1.00 89.12 95 ASN A N 1
ATOM 718 C CA . ASN A 1 95 ? 9.749 12.210 11.504 1.00 89.12 95 ASN A CA 1
ATOM 719 C C . ASN A 1 95 ? 8.222 12.281 11.634 1.00 89.12 95 ASN A C 1
ATOM 721 O O . ASN A 1 95 ? 7.669 13.356 11.869 1.00 89.12 95 ASN A O 1
ATOM 725 N N . VAL A 1 96 ? 7.556 11.125 11.599 1.00 88.12 96 VAL A N 1
ATOM 726 C CA . VAL A 1 96 ? 6.092 11.008 11.726 1.00 88.12 96 VAL A CA 1
ATOM 727 C C . VAL A 1 96 ? 5.536 11.725 12.950 1.00 88.12 96 VAL A C 1
ATOM 729 O O . VAL A 1 96 ? 4.541 12.435 12.839 1.00 88.12 96 VAL A O 1
ATOM 732 N N . ALA A 1 97 ? 6.208 11.622 14.098 1.00 86.69 97 ALA A N 1
ATOM 733 C CA . ALA A 1 97 ? 5.800 12.335 15.308 1.00 86.69 97 ALA A CA 1
ATOM 734 C C . ALA A 1 97 ? 5.681 13.857 15.083 1.00 86.69 97 ALA A C 1
ATOM 736 O O . ALA A 1 97 ? 4.742 14.485 15.563 1.00 86.69 97 ALA A O 1
ATOM 737 N N . ASN A 1 98 ? 6.580 14.442 14.285 1.00 89.56 98 ASN A N 1
ATOM 738 C CA . ASN A 1 98 ? 6.568 15.871 13.963 1.00 89.56 98 ASN A CA 1
ATOM 739 C C . ASN A 1 98 ? 5.486 16.224 12.933 1.00 89.56 98 ASN A C 1
ATOM 741 O O . ASN A 1 98 ? 5.002 17.352 12.927 1.00 89.56 98 ASN A O 1
ATOM 745 N N . ILE A 1 99 ? 5.132 15.284 12.052 1.00 91.50 99 ILE A N 1
ATOM 746 C CA . ILE A 1 99 ? 4.061 15.452 11.060 1.00 91.50 99 ILE A CA 1
ATOM 747 C C . ILE A 1 99 ? 2.701 15.451 11.758 1.00 91.50 99 ILE A C 1
ATOM 749 O O . ILE A 1 99 ? 1.871 16.311 11.483 1.00 91.50 99 ILE A O 1
ATOM 753 N N . LEU A 1 100 ? 2.500 14.520 12.693 1.00 89.94 100 LEU A N 1
ATOM 754 C CA . LEU A 1 100 ? 1.269 14.409 13.475 1.00 89.94 100 LEU A CA 1
ATOM 755 C C . LEU A 1 100 ? 1.133 15.535 14.510 1.00 89.94 100 LEU A C 1
ATOM 757 O O . LEU A 1 100 ? 0.024 15.977 14.804 1.00 89.94 100 LEU A O 1
ATOM 761 N N . GLY A 1 101 ? 2.245 16.004 15.086 1.00 90.94 101 GLY A N 1
ATOM 762 C CA . GLY A 1 101 ? 2.241 17.069 16.086 1.00 90.94 101 GLY A CA 1
ATOM 763 C C . GLY A 1 101 ? 1.292 16.757 17.249 1.00 90.94 101 GLY A C 1
ATOM 764 O O . GLY A 1 101 ? 1.354 15.684 17.847 1.00 90.94 101 GLY A O 1
ATOM 765 N N . LYS A 1 102 ? 0.372 17.680 17.556 1.00 87.25 102 LYS A N 1
ATOM 766 C CA . LYS A 1 102 ? -0.634 17.490 18.619 1.00 87.25 102 LYS A CA 1
ATOM 767 C C . LYS A 1 102 ? -1.617 16.347 18.337 1.00 87.25 102 LYS A C 1
ATOM 769 O O . LYS A 1 102 ? -2.121 15.737 19.280 1.00 87.25 102 LYS A O 1
ATOM 774 N N . ASP A 1 103 ? -1.862 16.028 17.065 1.00 87.19 103 ASP A N 1
ATOM 775 C CA . ASP A 1 103 ? -2.842 15.014 16.666 1.00 87.19 103 ASP A CA 1
ATOM 776 C C . ASP A 1 103 ? -2.332 13.592 16.930 1.00 87.19 103 ASP A C 1
ATOM 778 O O . ASP A 1 103 ? -3.135 12.657 16.975 1.00 87.19 103 ASP A O 1
ATOM 782 N N . ALA A 1 104 ? -1.028 13.433 17.200 1.00 84.44 104 ALA A N 1
ATOM 783 C CA . ALA A 1 104 ? -0.433 12.178 17.654 1.00 84.44 104 ALA A CA 1
ATOM 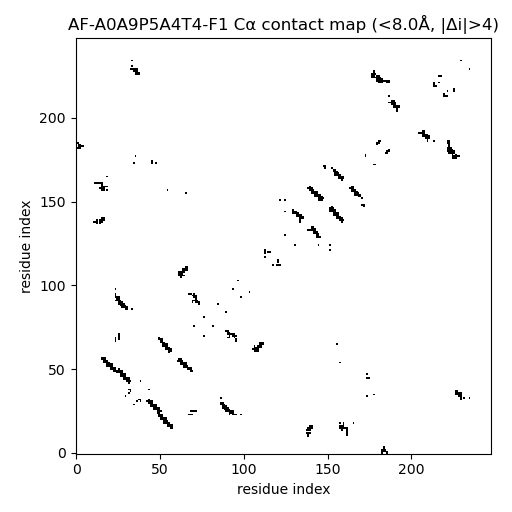784 C C . ALA A 1 104 ? -1.140 11.632 18.905 1.00 84.44 104 ALA A C 1
ATOM 786 O O . ALA A 1 104 ? -1.339 10.429 19.018 1.00 84.44 104 ALA A O 1
ATOM 787 N N . SER A 1 105 ? -1.598 12.518 19.800 1.00 83.94 105 SER A N 1
ATOM 788 C CA . SER A 1 105 ? -2.364 12.139 20.997 1.00 83.94 105 SER A CA 1
ATOM 789 C C . SER A 1 105 ? -3.724 11.499 20.692 1.00 83.94 105 SER A C 1
ATOM 791 O O . SER A 1 105 ? -4.302 10.841 21.551 1.00 83.94 105 SER A O 1
ATOM 793 N N . THR A 1 106 ? -4.242 11.674 19.471 1.00 87.62 106 THR A N 1
ATOM 794 C CA . THR A 1 106 ? -5.513 11.078 19.034 1.00 87.62 106 THR A CA 1
ATOM 795 C C . THR A 1 106 ? -5.341 9.692 18.416 1.00 87.62 106 THR A C 1
ATOM 797 O O . THR A 1 106 ? -6.338 9.015 18.162 1.00 87.62 106 THR A O 1
ATOM 800 N N . ILE A 1 107 ? -4.100 9.272 18.152 1.00 87.31 107 ILE A N 1
ATOM 801 C CA . ILE A 1 107 ? -3.785 7.938 17.648 1.00 87.31 107 ILE A CA 1
ATOM 802 C C . ILE A 1 107 ? -3.923 6.954 18.803 1.00 87.31 107 ILE A C 1
ATOM 804 O O . ILE A 1 107 ? -3.240 7.062 19.816 1.00 87.31 107 ILE A O 1
ATOM 808 N N . THR A 1 108 ? -4.835 5.999 18.645 1.00 86.31 108 THR A N 1
ATOM 809 C CA . THR A 1 108 ? -5.111 4.995 19.678 1.00 86.31 108 THR A CA 1
ATOM 810 C C . THR A 1 108 ? -4.135 3.832 19.625 1.00 86.31 108 THR A C 1
ATOM 812 O O . THR A 1 108 ? -3.914 3.188 20.644 1.00 86.31 108 THR A O 1
ATOM 815 N N . ASP A 1 109 ? -3.583 3.542 18.446 1.00 82.56 109 ASP A N 1
ATOM 816 C CA . ASP A 1 109 ? -2.675 2.419 18.251 1.00 82.56 109 ASP A CA 1
ATOM 817 C C . ASP A 1 109 ? -1.793 2.626 17.008 1.00 82.56 109 ASP A C 1
ATOM 819 O O . ASP A 1 109 ? -2.158 3.357 16.081 1.00 82.56 109 ASP A O 1
ATOM 823 N N . ILE A 1 110 ? -0.643 1.962 16.980 1.00 79.19 110 ILE A N 1
ATOM 824 C CA . ILE A 1 110 ? 0.257 1.902 15.828 1.00 79.19 110 ILE A CA 1
ATOM 825 C C . ILE A 1 110 ? 0.307 0.442 15.409 1.00 79.19 110 ILE A C 1
ATOM 827 O O . ILE A 1 110 ? 0.719 -0.413 16.188 1.00 79.19 110 ILE A O 1
ATOM 831 N N . SER A 1 111 ? -0.090 0.141 14.176 1.00 66.69 111 SER A N 1
ATOM 832 C CA . SER A 1 111 ? -0.036 -1.225 13.662 1.00 66.69 111 SER A CA 1
ATOM 833 C C . SER A 1 111 ? 1.405 -1.570 13.273 1.00 66.69 111 SER A C 1
ATOM 835 O O . SER A 1 111 ? 1.787 -1.540 12.103 1.00 66.69 111 SER A O 1
ATOM 837 N N . TYR A 1 112 ? 2.229 -1.826 14.281 1.00 61.25 112 TYR A N 1
ATOM 838 C CA . TYR A 1 112 ? 3.551 -2.412 14.136 1.00 61.25 112 TYR A CA 1
ATOM 839 C C . TYR A 1 112 ? 3.841 -3.255 15.384 1.00 61.25 112 TYR A C 1
ATOM 841 O O . TYR A 1 112 ? 3.643 -2.757 16.498 1.00 61.25 112 TYR A O 1
ATOM 849 N N . PRO A 1 113 ? 4.333 -4.497 15.251 1.00 48.31 113 PRO A N 1
ATOM 850 C CA . PRO A 1 113 ? 4.741 -5.310 16.390 1.00 48.31 113 PRO A CA 1
ATOM 851 C C . PRO A 1 113 ? 6.071 -4.777 16.956 1.00 48.31 113 PRO A C 1
ATOM 853 O O . PRO A 1 113 ? 7.137 -5.334 16.734 1.00 48.31 113 PRO A O 1
ATOM 856 N N . ALA A 1 114 ? 6.039 -3.635 17.653 1.00 43.06 114 ALA A N 1
ATOM 857 C CA . ALA A 1 114 ? 7.229 -3.033 18.273 1.00 43.06 114 ALA A CA 1
ATOM 858 C C . ALA A 1 114 ? 7.351 -3.339 19.774 1.00 43.06 114 ALA A C 1
ATOM 860 O O . ALA A 1 114 ? 8.380 -3.037 20.376 1.00 43.06 114 ALA A O 1
ATOM 861 N N . ARG A 1 115 ? 6.309 -3.894 20.405 1.00 41.34 115 ARG A N 1
ATOM 862 C CA . ARG A 1 115 ? 6.305 -4.210 21.839 1.00 41.34 115 ARG A CA 1
ATOM 863 C C . ARG A 1 115 ? 6.226 -5.711 22.059 1.00 41.34 115 ARG A C 1
ATOM 865 O O . ARG A 1 115 ? 5.393 -6.376 21.461 1.00 41.34 115 ARG A O 1
ATOM 872 N N . GLU A 1 116 ? 7.046 -6.211 22.977 1.00 48.03 116 GLU A N 1
ATOM 873 C CA . GLU A 1 116 ? 7.060 -7.619 23.401 1.00 48.03 116 GLU A CA 1
ATOM 874 C C . GLU A 1 116 ? 5.732 -8.052 24.060 1.00 48.03 116 GLU A C 1
ATOM 876 O O . GLU A 1 116 ? 5.376 -9.226 24.043 1.00 48.03 116 GLU A O 1
ATOM 881 N N . GLU A 1 117 ? 4.969 -7.077 24.565 1.00 50.12 117 GLU A N 1
ATOM 882 C CA . GLU A 1 117 ? 3.614 -7.209 25.123 1.00 50.12 117 GLU A CA 1
ATOM 883 C C . GLU A 1 117 ? 2.509 -6.804 24.125 1.00 50.12 117 GLU A C 1
ATOM 885 O O . GLU A 1 117 ? 1.339 -6.704 24.497 1.00 50.12 117 GLU A O 1
ATOM 890 N N . SER A 1 118 ? 2.860 -6.498 22.869 1.00 42.81 118 SER A N 1
ATOM 891 C CA . SER A 1 118 ? 1.868 -6.212 21.831 1.00 42.81 118 SER A CA 1
ATOM 892 C C . SER A 1 118 ? 0.946 -7.416 21.674 1.00 42.81 118 SER A C 1
ATOM 894 O O . SER A 1 118 ? 1.391 -8.555 21.603 1.00 42.81 118 SER A O 1
ATOM 896 N N . TRP A 1 119 ? -0.350 -7.155 21.574 1.00 41.41 119 TRP A N 1
ATOM 897 C CA . TRP A 1 119 ? -1.389 -8.138 21.269 1.00 41.41 119 TRP A CA 1
ATOM 898 C C . TRP A 1 119 ? -1.215 -8.834 19.909 1.00 41.41 119 TRP A C 1
ATOM 900 O O . TRP A 1 119 ? -1.902 -9.816 19.645 1.00 41.41 119 TRP A O 1
ATOM 910 N N . ILE A 1 120 ? -0.310 -8.319 19.069 1.00 47.22 120 ILE A N 1
ATOM 911 C CA . ILE A 1 120 ? 0.153 -8.917 17.816 1.00 47.22 120 ILE A CA 1
ATOM 912 C C . ILE A 1 120 ? 1.680 -8.989 17.880 1.00 47.22 120 ILE A C 1
ATOM 914 O O . ILE A 1 120 ? 2.348 -7.950 17.949 1.00 47.22 120 ILE A O 1
ATOM 918 N N . LEU A 1 121 ? 2.223 -10.201 17.867 1.00 54.66 121 LEU A N 1
ATOM 919 C CA . LEU A 1 121 ? 3.643 -10.520 17.977 1.00 54.66 121 LEU A CA 1
ATOM 920 C C . LEU A 1 121 ? 4.155 -11.156 16.682 1.00 54.66 121 LEU A C 1
ATOM 922 O O . LEU A 1 121 ? 3.430 -11.877 16.007 1.00 54.66 121 LEU A O 1
ATOM 926 N N . GLU A 1 122 ? 5.448 -10.999 16.388 1.00 52.59 122 GLU A N 1
ATOM 927 C CA . GLU A 1 122 ? 6.126 -11.695 15.274 1.00 52.59 122 GLU A CA 1
ATOM 928 C C . GLU A 1 122 ? 5.892 -13.222 15.295 1.00 52.59 122 GLU A C 1
ATOM 930 O O . GLU A 1 122 ? 5.770 -13.867 14.256 1.00 52.59 122 GLU A O 1
ATOM 935 N N . ARG A 1 123 ? 5.754 -13.819 16.491 1.00 54.97 123 ARG A N 1
ATOM 936 C CA . ARG A 1 123 ? 5.463 -15.254 16.653 1.00 54.97 123 ARG A CA 1
ATOM 937 C C . ARG A 1 123 ? 4.077 -15.661 16.142 1.00 54.97 123 ARG A C 1
ATOM 939 O O . ARG A 1 123 ? 3.892 -16.827 15.801 1.00 54.97 123 ARG A O 1
ATOM 946 N N . ASP A 1 124 ? 3.118 -14.736 16.101 1.00 54.59 124 ASP A N 1
ATOM 947 C CA . ASP A 1 124 ? 1.737 -15.023 15.692 1.00 54.59 124 ASP A CA 1
ATOM 948 C C . ASP A 1 124 ? 1.642 -15.309 14.183 1.00 54.59 124 ASP A C 1
ATOM 950 O O . ASP A 1 124 ? 0.662 -15.896 13.718 1.00 54.59 124 ASP A O 1
ATOM 954 N N . TYR A 1 125 ? 2.701 -14.971 13.437 1.00 50.88 125 TYR A N 1
ATOM 955 C CA . TYR A 1 125 ? 2.854 -15.221 12.005 1.00 50.88 125 TYR A CA 1
ATOM 956 C C . TYR A 1 125 ? 3.549 -16.561 11.684 1.00 50.88 125 TYR A C 1
ATOM 958 O O . TYR A 1 125 ? 3.544 -17.007 10.538 1.00 50.88 125 TYR A O 1
ATOM 966 N N . ALA A 1 126 ? 4.113 -17.276 12.669 1.00 41.81 126 ALA A N 1
ATOM 967 C CA . ALA A 1 126 ? 4.844 -18.516 12.406 1.00 41.81 126 ALA A CA 1
ATOM 968 C C . ALA A 1 126 ? 3.919 -19.683 11.985 1.00 41.81 126 ALA A C 1
ATOM 970 O O . ALA A 1 126 ? 3.055 -20.126 12.744 1.00 41.81 126 ALA A O 1
ATOM 971 N N . GLY A 1 127 ? 4.167 -20.250 10.795 1.00 42.34 127 GLY A N 1
ATOM 972 C CA . GLY A 1 127 ? 3.658 -21.569 10.390 1.00 42.34 127 GLY A CA 1
ATOM 973 C C . GLY A 1 127 ? 2.311 -21.599 9.666 1.00 42.34 127 GLY A C 1
ATOM 974 O O . GLY A 1 127 ? 1.630 -22.623 9.720 1.00 42.34 127 GLY A O 1
ATOM 975 N N . ARG A 1 128 ? 1.896 -20.524 8.988 1.00 43.19 128 ARG A N 1
ATOM 976 C CA . ARG A 1 128 ? 0.579 -20.484 8.338 1.00 43.19 128 ARG A CA 1
ATOM 977 C C . ARG A 1 128 ? 0.643 -19.985 6.890 1.00 43.19 128 ARG A C 1
ATOM 979 O O . ARG A 1 128 ? 1.475 -19.167 6.522 1.00 43.19 128 ARG A O 1
ATOM 986 N N . GLN A 1 129 ? -0.246 -20.528 6.064 1.00 39.12 129 GLN A N 1
ATOM 987 C CA . GLN A 1 129 ? -0.358 -20.264 4.630 1.00 39.12 129 GLN A CA 1
ATOM 988 C C . GLN A 1 129 ? -1.338 -19.087 4.435 1.00 39.12 129 GLN A C 1
ATOM 990 O O . GLN A 1 129 ? -2.538 -19.271 4.601 1.00 39.12 129 GLN A O 1
ATOM 995 N N . TYR A 1 130 ? -0.816 -17.883 4.159 1.00 55.34 130 TYR A N 1
ATOM 996 C CA . TYR A 1 130 ? -1.542 -16.607 3.974 1.00 55.34 130 TYR A CA 1
ATOM 997 C C . TYR A 1 130 ? -2.604 -16.291 5.047 1.00 55.34 130 TYR A C 1
ATOM 999 O O . TYR A 1 130 ? -3.808 -16.425 4.823 1.00 55.34 130 TYR A O 1
ATOM 1007 N N . ASN A 1 131 ? -2.161 -15.826 6.219 1.00 72.44 131 ASN A N 1
ATOM 1008 C CA . ASN A 1 131 ? -3.068 -15.351 7.265 1.00 72.44 131 ASN A CA 1
ATOM 1009 C C . ASN A 1 131 ? -3.569 -13.935 7.008 1.00 72.44 131 ASN A C 1
ATOM 1011 O O . ASN A 1 131 ? -2.777 -13.024 6.777 1.00 72.44 131 ASN A O 1
ATOM 1015 N N . ALA A 1 132 ? -4.866 -13.734 7.219 1.00 82.31 132 ALA A N 1
ATOM 1016 C CA . ALA A 1 132 ? -5.433 -12.425 7.502 1.00 82.31 132 ALA A CA 1
ATOM 1017 C C . ALA A 1 132 ? -5.814 -12.359 8.987 1.00 82.31 132 ALA A C 1
ATOM 1019 O O . ALA A 1 132 ? -6.614 -13.166 9.461 1.00 82.31 132 ALA A O 1
ATOM 1020 N N . PHE A 1 133 ? -5.253 -11.403 9.719 1.00 86.06 133 PHE A N 1
ATOM 1021 C CA . PHE A 1 133 ? -5.663 -11.081 11.079 1.00 86.06 133 PHE A CA 1
ATOM 1022 C C . PHE A 1 133 ? -6.691 -9.952 11.042 1.00 86.06 133 PHE A C 1
ATOM 1024 O O . PHE A 1 133 ? -6.381 -8.846 10.601 1.00 86.06 133 PHE A O 1
ATOM 1031 N N . ASP A 1 134 ? -7.914 -10.230 11.488 1.00 90.19 134 ASP A N 1
ATOM 1032 C CA . ASP A 1 134 ? -8.957 -9.216 11.634 1.00 90.19 134 ASP A CA 1
ATOM 1033 C C . ASP A 1 134 ? -8.672 -8.357 12.869 1.00 90.19 134 ASP A C 1
ATOM 1035 O O . ASP A 1 134 ? -8.881 -8.776 14.006 1.00 90.19 134 ASP A O 1
ATOM 1039 N N . TYR A 1 135 ? -8.164 -7.153 12.629 1.00 90.50 135 TYR A N 1
ATOM 1040 C CA . TYR A 1 135 ? -7.640 -6.282 13.670 1.00 90.50 135 TYR A CA 1
ATOM 1041 C C . TYR A 1 135 ? -8.736 -5.761 14.608 1.00 90.50 135 TYR A C 1
ATOM 1043 O O . TYR A 1 135 ? -8.513 -5.619 15.809 1.00 90.50 135 TYR A O 1
ATOM 1051 N N . PHE A 1 136 ? -9.926 -5.468 14.079 1.00 91.69 136 PHE A N 1
ATOM 1052 C CA . PHE A 1 136 ? -11.060 -5.013 14.893 1.00 91.69 136 PHE A CA 1
ATOM 1053 C C . PHE A 1 136 ? -12.012 -6.151 15.281 1.00 91.69 136 PHE A C 1
ATOM 1055 O O . PHE A 1 136 ? -12.830 -5.967 16.180 1.00 91.69 136 PHE A O 1
ATOM 1062 N N . GLY A 1 137 ? -11.888 -7.320 14.645 1.00 91.44 137 GLY A N 1
ATOM 1063 C CA . GLY A 1 137 ? -12.737 -8.488 14.888 1.00 91.44 137 GLY A CA 1
ATOM 1064 C C . GLY A 1 137 ? -14.128 -8.386 14.256 1.00 91.44 137 GLY A C 1
ATOM 1065 O O . GLY A 1 137 ? -15.006 -9.182 14.581 1.00 91.44 137 GLY A O 1
ATOM 1066 N N . ASP A 1 138 ? -14.349 -7.395 13.392 1.00 93.88 138 ASP A N 1
ATOM 1067 C CA . ASP A 1 138 ? -15.630 -7.126 12.738 1.00 93.88 138 ASP A CA 1
ATOM 1068 C C . ASP A 1 138 ? -15.534 -7.085 11.203 1.00 93.88 138 ASP A C 1
ATOM 1070 O O . ASP A 1 138 ? -16.485 -6.723 10.507 1.00 93.88 138 ASP A O 1
ATOM 1074 N N . GLY A 1 139 ? -14.380 -7.458 10.657 1.00 93.31 139 GLY A N 1
ATOM 1075 C CA . GLY A 1 139 ? -14.104 -7.546 9.233 1.00 93.31 139 GLY A CA 1
ATOM 1076 C C . GLY A 1 139 ? -13.911 -6.212 8.516 1.00 93.31 139 GLY A C 1
ATOM 1077 O O . GLY A 1 139 ? -14.016 -6.156 7.280 1.00 93.31 139 GLY A O 1
ATOM 1078 N N . SER A 1 140 ? -13.659 -5.136 9.266 1.00 95.69 140 SER A N 1
ATOM 1079 C CA . SER A 1 140 ? -13.452 -3.792 8.720 1.00 95.69 140 SER A CA 1
ATOM 1080 C C . SER A 1 140 ? -11.987 -3.473 8.385 1.00 95.69 140 SER A C 1
ATOM 1082 O O . SER A 1 140 ? -11.731 -2.671 7.482 1.00 95.69 140 SER A O 1
ATOM 1084 N N . PHE A 1 141 ? -11.017 -4.121 9.039 1.00 94.94 141 PHE A N 1
ATOM 1085 C CA . PHE A 1 141 ? -9.591 -3.956 8.749 1.00 94.94 141 PHE A CA 1
ATOM 1086 C C . PHE A 1 141 ? -8.797 -5.232 9.045 1.00 94.94 141 PHE A C 1
ATOM 1088 O O . PHE A 1 141 ? -8.847 -5.754 10.156 1.00 94.94 141 PHE A O 1
ATOM 1095 N N . TYR A 1 142 ? -8.026 -5.692 8.060 1.00 91.69 142 TYR A N 1
ATOM 1096 C CA . TYR A 1 142 ? -7.194 -6.886 8.163 1.00 91.69 142 TYR A CA 1
ATOM 1097 C C . TYR A 1 142 ? -5.709 -6.550 8.018 1.00 91.69 142 TYR A C 1
ATOM 1099 O O . TYR A 1 142 ? -5.330 -5.764 7.146 1.00 91.69 142 TYR A O 1
ATOM 1107 N N . LEU A 1 143 ? -4.871 -7.205 8.819 1.00 89.81 143 LEU A N 1
ATOM 1108 C CA . LEU A 1 143 ? -3.431 -7.307 8.593 1.00 89.81 143 LEU A CA 1
ATOM 1109 C C . LEU A 1 143 ? -3.151 -8.620 7.866 1.00 89.81 143 LEU A C 1
ATOM 1111 O O . LEU A 1 143 ? -3.535 -9.687 8.341 1.00 89.81 143 LEU A O 1
ATOM 1115 N N . LEU A 1 144 ? -2.535 -8.539 6.695 1.00 87.50 144 LEU A N 1
ATOM 1116 C CA . LEU A 1 144 ? -2.252 -9.680 5.836 1.00 87.50 144 LEU A CA 1
ATOM 1117 C C . LEU A 1 144 ? -0.774 -10.034 5.938 1.00 87.50 144 LEU A C 1
ATOM 1119 O O . LEU A 1 144 ? 0.074 -9.185 5.670 1.00 87.50 144 LEU A O 1
ATOM 1123 N N . ASP A 1 145 ? -0.487 -11.284 6.274 1.00 83.38 145 ASP A N 1
ATOM 1124 C CA . ASP A 1 145 ? 0.856 -11.852 6.204 1.00 83.38 145 ASP A CA 1
ATOM 1125 C C . ASP A 1 145 ? 1.245 -12.078 4.735 1.00 83.38 145 ASP A C 1
ATOM 1127 O O . ASP A 1 145 ? 0.574 -12.826 4.013 1.00 83.38 145 ASP A O 1
ATOM 1131 N N . CYS A 1 146 ? 2.284 -11.382 4.268 1.00 80.31 146 CYS A N 1
ATOM 1132 C CA . CYS A 1 146 ? 2.668 -11.338 2.861 1.00 80.31 146 CYS A CA 1
ATOM 1133 C C . CYS A 1 146 ? 4.184 -11.502 2.667 1.00 80.31 146 CYS A C 1
ATOM 1135 O O . CYS A 1 146 ? 4.848 -10.598 2.149 1.00 80.31 146 CYS A O 1
ATOM 1137 N N . PRO A 1 147 ? 4.755 -12.665 3.033 1.00 74.88 147 PRO A N 1
ATOM 1138 C CA . PRO A 1 147 ? 6.183 -12.896 2.893 1.00 74.88 147 PRO A CA 1
ATOM 1139 C C . PRO A 1 147 ? 6.607 -12.820 1.421 1.00 74.88 147 PRO A C 1
ATOM 1141 O O . PRO A 1 147 ? 5.936 -13.336 0.525 1.00 74.88 147 PRO A O 1
ATOM 1144 N N . GLY A 1 148 ? 7.750 -12.188 1.173 1.00 72.38 148 GLY A N 1
ATOM 1145 C CA . GLY A 1 148 ? 8.295 -12.012 -0.173 1.00 72.38 148 GLY A CA 1
ATOM 1146 C C . GLY A 1 148 ? 9.430 -11.002 -0.175 1.00 72.38 148 GLY A C 1
ATOM 1147 O O . GLY A 1 148 ? 10.592 -11.390 -0.242 1.00 72.38 148 GLY A O 1
ATOM 1148 N N . HIS A 1 149 ? 9.094 -9.717 -0.021 1.00 73.25 149 HIS A N 1
ATOM 1149 C CA . HIS A 1 149 ? 10.097 -8.657 0.141 1.00 73.25 149 HIS A CA 1
ATOM 1150 C C . HIS A 1 149 ? 10.951 -8.883 1.400 1.00 73.25 149 HIS A C 1
ATOM 1152 O O . HIS A 1 149 ? 12.178 -8.826 1.360 1.00 73.25 149 HIS A O 1
ATOM 1158 N N . THR A 1 150 ? 10.295 -9.217 2.514 1.00 70.81 150 THR A N 1
ATOM 1159 C CA . THR A 1 150 ? 10.929 -9.761 3.720 1.00 70.81 150 THR A CA 1
ATOM 1160 C C . THR A 1 150 ? 10.095 -10.924 4.255 1.00 70.81 150 THR A C 1
ATOM 1162 O O . THR A 1 150 ? 8.952 -11.122 3.841 1.00 70.81 150 THR A O 1
ATOM 1165 N N . ILE A 1 151 ? 10.661 -11.706 5.179 1.00 71.75 151 ILE A N 1
ATOM 1166 C CA . ILE A 1 151 ? 9.962 -12.840 5.810 1.00 71.75 151 ILE A CA 1
ATOM 1167 C C . ILE A 1 151 ? 8.778 -12.422 6.695 1.00 71.75 151 ILE A C 1
ATOM 1169 O O . ILE A 1 151 ? 7.950 -13.265 7.004 1.00 71.75 151 ILE A O 1
ATOM 1173 N N . ALA A 1 152 ? 8.724 -11.153 7.107 1.00 75.94 152 ALA A N 1
ATOM 1174 C CA . ALA A 1 152 ? 7.708 -10.590 7.998 1.00 75.94 152 ALA A CA 1
ATOM 1175 C C . ALA A 1 152 ? 6.986 -9.402 7.336 1.00 75.94 152 ALA A C 1
ATOM 1177 O O . ALA A 1 152 ? 6.512 -8.484 8.004 1.00 75.94 152 ALA A O 1
ATOM 1178 N N . HIS A 1 153 ? 6.976 -9.357 5.999 1.00 79.62 153 HIS A N 1
ATOM 1179 C CA . HIS A 1 153 ? 6.281 -8.300 5.274 1.00 79.62 153 HIS A CA 1
ATOM 1180 C C . HIS A 1 153 ? 4.769 -8.449 5.470 1.00 79.62 153 HIS A C 1
ATOM 1182 O O . HIS A 1 153 ? 4.219 -9.547 5.384 1.00 79.62 153 HIS A O 1
ATOM 1188 N N . MET A 1 154 ? 4.107 -7.328 5.754 1.00 85.94 154 MET A N 1
ATOM 1189 C CA . MET A 1 154 ? 2.675 -7.275 6.013 1.00 85.94 154 MET A CA 1
ATOM 1190 C C . MET A 1 154 ? 2.002 -6.235 5.127 1.00 85.94 154 MET A C 1
ATOM 1192 O O . MET A 1 154 ? 2.536 -5.150 4.887 1.00 85.94 154 MET A O 1
ATOM 1196 N N . MET A 1 155 ? 0.767 -6.526 4.730 1.00 90.81 155 MET A N 1
ATOM 1197 C CA . MET A 1 155 ? -0.111 -5.574 4.052 1.00 90.81 155 MET A CA 1
ATOM 1198 C C . MET A 1 155 ? -1.314 -5.233 4.926 1.00 90.81 155 MET A C 1
ATOM 1200 O O . MET A 1 155 ? -1.759 -6.035 5.743 1.00 90.81 155 MET A O 1
ATOM 1204 N N . GLY A 1 156 ? -1.886 -4.051 4.726 1.00 92.81 156 GLY A N 1
ATOM 1205 C CA . GLY A 1 156 ? -3.165 -3.687 5.331 1.00 92.81 156 GLY A CA 1
ATOM 1206 C C . GLY A 1 156 ? -4.294 -3.780 4.308 1.00 92.81 156 GLY A C 1
ATOM 1207 O O . GLY A 1 156 ? -4.161 -3.266 3.199 1.00 92.81 156 GLY A O 1
ATOM 1208 N N . LEU A 1 157 ? -5.428 -4.375 4.670 1.00 94.75 157 LEU A N 1
ATOM 1209 C CA . LEU A 1 157 ? -6.629 -4.416 3.834 1.00 94.75 157 LEU A CA 1
ATOM 1210 C C . LEU A 1 157 ? -7.807 -3.799 4.587 1.00 94.75 157 LEU A C 1
ATOM 1212 O O . LEU A 1 157 ? -8.348 -4.391 5.517 1.00 94.75 157 LEU A O 1
ATOM 1216 N N . ALA A 1 158 ? -8.211 -2.598 4.181 1.00 96.88 158 ALA A N 1
ATOM 1217 C CA . ALA A 1 158 ? -9.269 -1.835 4.838 1.00 96.88 158 ALA A CA 1
ATOM 1218 C C . ALA A 1 158 ? -10.564 -1.878 4.029 1.00 96.88 158 ALA A C 1
ATOM 1220 O O . ALA A 1 158 ? -10.578 -1.489 2.859 1.00 96.88 158 ALA A O 1
ATOM 1221 N N . ARG A 1 159 ? -11.668 -2.288 4.658 1.00 96.62 159 ARG A N 1
ATOM 1222 C CA . ARG A 1 159 ? -13.007 -2.222 4.068 1.00 96.62 159 ARG A CA 1
ATOM 1223 C C . ARG A 1 159 ? -13.551 -0.804 4.204 1.00 96.62 159 ARG A C 1
ATOM 1225 O O . ARG A 1 159 ? -13.877 -0.361 5.302 1.00 96.62 159 ARG A O 1
ATOM 1232 N N . THR A 1 160 ? -13.675 -0.091 3.089 1.00 96.44 160 THR A N 1
ATOM 1233 C CA . THR A 1 160 ? -14.176 1.298 3.067 1.00 96.44 160 THR A CA 1
ATOM 1234 C C . THR A 1 160 ? -15.643 1.393 2.658 1.00 96.44 160 THR A C 1
ATOM 1236 O O . THR A 1 160 ? -16.300 2.401 2.910 1.00 96.44 160 THR A O 1
ATOM 1239 N N . ARG A 1 161 ? -16.171 0.338 2.030 1.00 93.88 161 ARG A N 1
ATOM 1240 C CA . ARG A 1 161 ? -17.589 0.130 1.699 1.00 93.88 161 ARG A CA 1
ATOM 1241 C C . ARG A 1 161 ? -17.903 -1.362 1.836 1.00 93.88 161 ARG A C 1
ATOM 1243 O O . ARG A 1 161 ? -16.964 -2.150 1.765 1.00 93.88 161 ARG A O 1
ATOM 1250 N N . PRO A 1 162 ? -19.179 -1.783 1.922 1.00 89.69 162 PRO A N 1
ATOM 1251 C CA . PRO A 1 162 ? -19.529 -3.199 2.091 1.00 89.69 162 PRO A CA 1
ATOM 1252 C C . PRO A 1 162 ? -18.804 -4.152 1.126 1.00 89.69 162 PRO A C 1
ATOM 1254 O O . PRO A 1 162 ? -18.358 -5.222 1.535 1.00 89.69 162 PRO A O 1
ATOM 1257 N N . THR A 1 163 ? -18.598 -3.724 -0.125 1.00 88.88 163 THR A N 1
ATOM 1258 C CA . THR A 1 163 ? -17.955 -4.512 -1.189 1.00 88.88 163 THR A CA 1
ATOM 1259 C C . THR A 1 163 ? -16.639 -3.921 -1.706 1.00 88.88 163 THR A C 1
ATOM 1261 O O . THR A 1 163 ? -16.113 -4.393 -2.712 1.00 88.88 163 THR A O 1
ATOM 1264 N N . SER A 1 164 ? -16.105 -2.862 -1.088 1.00 91.88 164 SER A N 1
ATOM 1265 C CA . SER A 1 164 ? -14.910 -2.170 -1.596 1.00 91.88 164 SER A CA 1
ATOM 1266 C C . SER A 1 164 ? -13.838 -2.036 -0.530 1.00 91.88 164 SER A C 1
ATOM 1268 O O . SER A 1 164 ? -14.116 -1.693 0.621 1.00 91.88 164 SER A O 1
ATOM 1270 N N . PHE A 1 165 ? -12.597 -2.252 -0.956 1.00 95.12 165 PHE A N 1
ATOM 1271 C CA . PHE A 1 165 ? -11.438 -2.275 -0.082 1.00 95.12 165 PHE A CA 1
ATOM 1272 C C . PHE A 1 165 ? -10.320 -1.389 -0.618 1.00 95.12 165 PHE A C 1
ATOM 1274 O O . PHE A 1 165 ? -10.201 -1.167 -1.823 1.00 95.12 165 PHE A O 1
ATOM 1281 N N . VAL A 1 166 ? -9.482 -0.919 0.298 1.00 95.81 166 VAL A N 1
ATOM 1282 C CA . VAL A 1 166 ? -8.187 -0.310 0.006 1.00 95.81 166 VAL A CA 1
ATOM 1283 C C . VAL A 1 166 ? -7.114 -1.285 0.472 1.00 95.81 166 VAL A C 1
ATOM 1285 O O . VAL A 1 166 ? -7.056 -1.616 1.656 1.00 95.81 166 VAL A O 1
ATOM 1288 N N . LEU A 1 167 ? -6.282 -1.744 -0.463 1.00 93.69 167 LEU A N 1
ATOM 1289 C CA . LEU A 1 167 ? -5.094 -2.537 -0.166 1.00 93.69 167 LEU A CA 1
ATOM 1290 C C . LEU A 1 167 ? -3.890 -1.599 -0.024 1.00 93.69 167 LEU A C 1
ATOM 1292 O O . LEU A 1 167 ? -3.547 -0.866 -0.950 1.00 93.69 167 LEU A O 1
ATOM 1296 N N . MET A 1 168 ? -3.249 -1.647 1.134 1.00 94.06 168 MET A N 1
ATOM 1297 C CA . MET A 1 168 ? -2.002 -0.959 1.456 1.00 94.06 168 MET A CA 1
ATOM 1298 C C . MET A 1 168 ? -0.880 -1.993 1.366 1.00 94.06 168 MET A C 1
ATOM 1300 O O . MET A 1 168 ? -0.549 -2.646 2.353 1.00 94.06 168 MET A O 1
ATOM 1304 N N . ALA A 1 169 ? -0.363 -2.179 0.148 1.00 88.50 169 ALA A N 1
ATOM 1305 C CA . ALA A 1 169 ? 0.513 -3.298 -0.208 1.00 88.50 169 ALA A CA 1
ATOM 1306 C C . ALA A 1 169 ? 1.992 -3.119 0.182 1.00 88.50 169 ALA A C 1
ATOM 1308 O O . ALA A 1 169 ? 2.763 -4.064 0.054 1.00 88.50 169 ALA A O 1
ATOM 1309 N N . ALA A 1 170 ? 2.391 -1.928 0.646 1.00 85.19 170 ALA A N 1
ATOM 1310 C CA . ALA A 1 170 ? 3.783 -1.601 0.977 1.00 85.19 170 ALA A CA 1
ATOM 1311 C C . ALA A 1 170 ? 4.761 -2.083 -0.124 1.00 85.19 170 ALA A C 1
ATOM 1313 O O . ALA A 1 170 ? 4.460 -1.949 -1.310 1.00 85.19 170 ALA A O 1
ATOM 1314 N N . ASP A 1 171 ? 5.891 -2.676 0.259 1.00 81.62 171 ASP A N 1
ATOM 1315 C CA . ASP A 1 171 ? 6.978 -3.069 -0.652 1.00 81.62 171 ASP A CA 1
ATOM 1316 C C . ASP A 1 171 ? 6.697 -4.338 -1.493 1.00 81.62 171 ASP A C 1
ATOM 1318 O O . ASP A 1 171 ? 7.613 -4.966 -2.019 1.00 81.62 171 ASP A O 1
ATOM 1322 N N . CYS A 1 172 ? 5.429 -4.741 -1.648 1.00 81.00 172 CYS A N 1
ATOM 1323 C CA . CYS A 1 172 ? 5.053 -5.795 -2.599 1.00 81.00 172 CYS A CA 1
ATOM 1324 C C . CYS A 1 172 ? 5.122 -5.343 -4.064 1.00 81.00 172 CYS A C 1
ATOM 1326 O O . CYS A 1 172 ? 5.157 -6.187 -4.955 1.00 81.00 172 CYS A O 1
ATOM 1328 N N . CYS A 1 173 ? 5.043 -4.036 -4.324 1.00 84.50 173 CYS A N 1
ATOM 1329 C CA . CYS A 1 173 ? 5.007 -3.476 -5.671 1.00 84.50 173 CYS A CA 1
ATOM 1330 C C . CYS A 1 173 ? 5.511 -2.032 -5.637 1.00 84.50 173 CYS A C 1
ATOM 1332 O O . CYS A 1 173 ? 4.943 -1.196 -4.935 1.00 84.50 173 CYS A O 1
ATOM 1334 N N . HIS A 1 174 ? 6.518 -1.714 -6.447 1.00 85.75 174 HIS A N 1
ATOM 1335 C CA . HIS A 1 174 ? 7.159 -0.393 -6.466 1.00 85.75 174 HIS A CA 1
ATOM 1336 C C . HIS A 1 174 ? 6.682 0.457 -7.651 1.00 85.75 174 HIS A C 1
ATOM 1338 O O . HIS A 1 174 ? 6.677 1.686 -7.599 1.00 85.75 174 HIS A O 1
ATOM 1344 N N . HIS A 1 175 ? 6.220 -0.200 -8.712 1.00 88.44 175 HIS A N 1
ATOM 1345 C CA . HIS A 1 175 ? 5.725 0.399 -9.934 1.00 88.44 175 HIS A CA 1
ATOM 1346 C C . HIS A 1 175 ? 4.542 -0.404 -10.486 1.00 88.44 175 HIS A C 1
ATOM 1348 O O . HIS A 1 175 ? 4.562 -1.630 -10.532 1.00 88.44 175 HIS A O 1
ATOM 1354 N N . GLY A 1 176 ? 3.512 0.278 -10.999 1.00 88.81 176 GLY A N 1
ATOM 1355 C CA . GLY A 1 176 ? 2.296 -0.386 -11.499 1.00 88.81 176 GLY A CA 1
ATOM 1356 C C . GLY A 1 176 ? 2.538 -1.407 -12.622 1.00 88.81 176 GLY A C 1
ATOM 1357 O O . GLY A 1 176 ? 1.712 -2.291 -12.831 1.00 88.81 176 GLY A O 1
ATOM 1358 N N . GLY A 1 177 ? 3.676 -1.306 -13.313 1.00 89.50 177 GLY A N 1
ATOM 1359 C CA . GLY A 1 177 ? 4.125 -2.266 -14.323 1.00 89.50 177 GLY A CA 1
ATOM 1360 C C . GLY A 1 177 ? 4.548 -3.637 -13.777 1.00 89.50 177 GLY A C 1
ATOM 1361 O O . GLY A 1 177 ? 4.635 -4.564 -14.568 1.00 89.50 177 GLY A O 1
ATOM 1362 N N . GLU A 1 178 ? 4.776 -3.788 -12.467 1.00 87.25 178 GLU A N 1
ATOM 1363 C CA . GLU A 1 178 ? 5.040 -5.090 -11.818 1.00 87.25 178 GLU A CA 1
ATOM 1364 C C . GLU A 1 178 ? 3.762 -5.928 -11.682 1.00 87.25 178 GLU A C 1
ATOM 1366 O O . GLU A 1 178 ? 3.794 -7.154 -11.707 1.00 87.25 178 GLU A O 1
ATOM 1371 N N . ILE A 1 179 ? 2.612 -5.262 -11.556 1.00 87.38 179 ILE A N 1
ATOM 1372 C CA . ILE A 1 179 ? 1.317 -5.913 -11.318 1.00 87.38 179 ILE A CA 1
ATOM 1373 C C . ILE A 1 179 ? 0.356 -5.780 -12.493 1.00 87.38 179 ILE A C 1
ATOM 1375 O O . ILE A 1 179 ? -0.769 -6.278 -12.417 1.00 87.38 179 ILE A O 1
ATOM 1379 N N . ARG A 1 180 ? 0.737 -5.058 -13.553 1.00 89.00 180 ARG A N 1
ATOM 1380 C CA . ARG A 1 180 ? -0.092 -4.863 -14.744 1.00 89.00 180 ARG A CA 1
ATOM 1381 C C . ARG A 1 180 ? 0.742 -4.782 -16.025 1.00 89.00 180 ARG A C 1
ATOM 1383 O O . ARG A 1 180 ? 1.807 -4.168 -16.016 1.00 89.00 180 ARG A O 1
ATOM 1390 N N . PRO A 1 181 ? 0.200 -5.289 -17.145 1.00 92.88 181 PRO A N 1
ATOM 1391 C CA . PRO A 1 181 ? -1.114 -5.933 -17.263 1.00 92.88 181 PRO A CA 1
ATOM 1392 C C . PRO A 1 181 ? -1.137 -7.371 -16.714 1.00 92.88 181 PRO A C 1
ATOM 1394 O O . PRO A 1 181 ? -0.106 -7.961 -16.421 1.00 92.88 181 PRO A O 1
ATOM 1397 N N . THR A 1 182 ? -2.340 -7.926 -16.546 1.00 90.94 182 THR A N 1
ATOM 1398 C CA . THR A 1 182 ? -2.547 -9.332 -16.148 1.00 90.94 182 THR A CA 1
ATOM 1399 C C . THR A 1 182 ? -3.649 -9.970 -16.985 1.00 90.94 182 THR A C 1
ATOM 1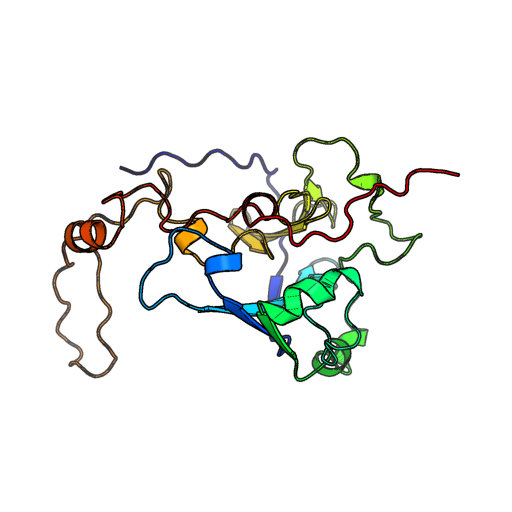401 O O . THR A 1 182 ? -4.413 -9.278 -17.655 1.00 90.94 182 THR A O 1
ATOM 1404 N N . GLN A 1 183 ? -3.805 -11.291 -16.909 1.00 91.06 183 GLN A N 1
ATOM 1405 C CA . GLN A 1 183 ? -4.969 -11.978 -17.486 1.00 91.06 183 GLN A CA 1
ATOM 1406 C C . GLN A 1 183 ? -6.318 -11.481 -16.930 1.00 91.06 183 GLN A C 1
ATOM 1408 O O . GLN A 1 183 ? -7.331 -11.570 -17.620 1.00 91.06 183 GLN A O 1
ATOM 1413 N N . PHE A 1 184 ? -6.338 -10.939 -15.708 1.00 90.31 184 PHE A N 1
ATOM 1414 C CA . PHE A 1 184 ? -7.543 -10.401 -15.068 1.00 90.31 184 PHE A CA 1
ATOM 1415 C C . PHE A 1 184 ? -7.813 -8.945 -15.454 1.00 90.31 184 PHE A C 1
ATOM 1417 O O . PHE A 1 184 ? -8.961 -8.518 -15.542 1.00 90.31 184 PHE A O 1
ATOM 1424 N N . VAL A 1 185 ? -6.751 -8.172 -15.689 1.00 90.19 185 VAL A N 1
ATOM 1425 C CA . VAL A 1 185 ? -6.819 -6.768 -16.107 1.00 90.19 185 VAL A CA 1
ATOM 1426 C C . VAL A 1 185 ? -5.849 -6.571 -17.275 1.00 90.19 185 VAL A C 1
ATOM 1428 O O . VAL A 1 185 ? -4.733 -6.075 -17.076 1.00 90.19 185 VAL A O 1
ATOM 1431 N N . PRO A 1 186 ? -6.230 -7.013 -18.489 1.00 91.94 186 PRO A N 1
ATOM 1432 C CA . PRO A 1 186 ? -5.383 -6.869 -19.660 1.00 91.94 186 PRO A CA 1
ATOM 1433 C C . PRO A 1 186 ? -5.280 -5.405 -20.092 1.00 91.94 186 PRO A C 1
ATOM 1435 O O . PRO A 1 186 ? -6.102 -4.567 -19.710 1.00 91.94 186 PRO A O 1
ATOM 1438 N N . LEU A 1 187 ? -4.306 -5.098 -20.953 1.00 90.56 187 LEU A N 1
ATOM 1439 C CA . LEU A 1 187 ? -4.298 -3.819 -21.666 1.00 90.56 187 LEU A CA 1
ATOM 1440 C C . LEU A 1 187 ? -5.637 -3.633 -22.396 1.00 90.56 187 LEU A C 1
ATOM 1442 O O . LEU A 1 187 ? -6.144 -4.587 -22.985 1.00 90.56 187 LEU A O 1
ATOM 1446 N N . PRO A 1 188 ? -6.233 -2.434 -22.395 1.00 88.50 188 PRO A N 1
ATOM 1447 C CA . PRO A 1 188 ? -7.516 -2.218 -23.053 1.00 88.50 188 PRO A CA 1
ATOM 1448 C C . PRO A 1 188 ? -7.403 -2.382 -24.580 1.00 88.50 188 PRO A C 1
ATOM 1450 O O . PRO A 1 188 ? -6.332 -2.218 -25.170 1.00 88.50 188 PRO A O 1
ATOM 1453 N N . ASP A 1 189 ? -8.509 -2.734 -25.240 1.00 86.00 189 ASP A N 1
ATOM 1454 C CA . ASP A 1 189 ? -8.584 -2.781 -26.713 1.00 86.00 189 ASP A CA 1
ATOM 1455 C C . ASP A 1 189 ? -8.553 -1.379 -27.335 1.00 86.00 189 ASP A C 1
ATOM 1457 O O . ASP A 1 189 ? -8.185 -1.216 -28.498 1.00 86.00 189 ASP A O 1
ATOM 1461 N N . SER A 1 190 ? -8.889 -0.354 -26.551 1.00 85.06 190 SER A N 1
ATOM 1462 C CA . SER A 1 190 ? -8.869 1.042 -26.966 1.00 85.06 190 SER A CA 1
ATOM 1463 C C . SER A 1 190 ? -8.551 1.974 -25.799 1.00 85.06 190 SER A C 1
ATOM 1465 O O 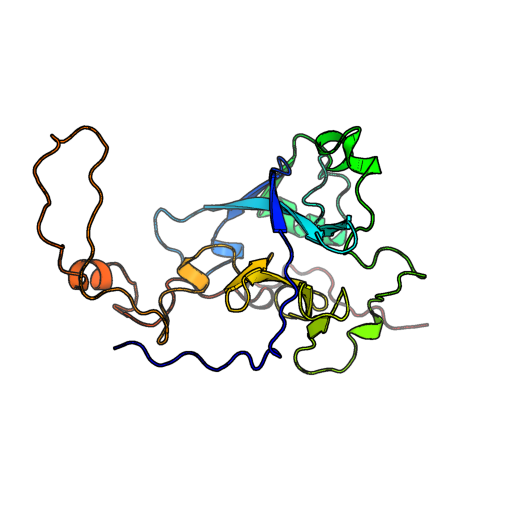. SER A 1 190 ? -9.040 1.754 -24.692 1.00 85.06 190 SER A O 1
ATOM 1467 N N . ILE A 1 191 ? -7.768 3.026 -26.042 1.00 79.06 191 ILE A N 1
ATOM 1468 C CA . ILE A 1 191 ? -7.405 4.028 -25.031 1.00 79.06 191 ILE A CA 1
ATOM 1469 C C . ILE A 1 191 ? -7.961 5.391 -25.430 1.00 79.06 191 ILE A C 1
ATOM 1471 O O . ILE A 1 191 ? -7.729 5.880 -26.538 1.00 79.06 191 ILE A O 1
ATOM 1475 N N . GLU A 1 192 ? -8.651 6.034 -24.493 1.00 75.12 192 GLU A N 1
ATOM 1476 C CA . GLU A 1 192 ? -9.009 7.445 -24.586 1.00 75.12 192 GLU A CA 1
ATOM 1477 C C . GLU A 1 192 ? -7.913 8.283 -23.919 1.00 75.12 192 GLU A C 1
ATOM 1479 O O . GLU A 1 192 ? -7.747 8.273 -22.700 1.00 75.12 192 GLU A O 1
ATOM 1484 N N . LEU A 1 193 ? -7.125 8.998 -24.722 1.00 69.12 193 LEU A N 1
ATOM 1485 C CA . LEU A 1 193 ? -6.113 9.910 -24.198 1.00 69.12 193 LEU A CA 1
ATOM 1486 C C . LEU A 1 193 ? -6.773 11.245 -23.840 1.00 69.12 193 LEU A C 1
ATOM 1488 O O . LEU A 1 193 ? -7.214 11.988 -24.720 1.00 69.12 193 LEU A O 1
ATOM 1492 N N . ASN A 1 194 ? -6.805 11.572 -22.548 1.00 61.16 194 ASN A N 1
ATOM 1493 C CA . ASN A 1 194 ? -7.190 12.904 -22.093 1.00 61.16 194 ASN A CA 1
ATOM 1494 C C . ASN A 1 194 ? -6.134 13.917 -22.565 1.00 61.16 194 ASN A C 1
ATOM 1496 O O . ASN A 1 194 ? -4.990 13.887 -22.115 1.00 61.16 194 ASN A O 1
ATOM 1500 N N . SER A 1 195 ? -6.508 14.817 -23.477 1.00 52.84 195 SER A N 1
ATOM 1501 C CA . SER A 1 195 ? -5.634 15.912 -23.913 1.00 52.84 195 SER A CA 1
ATOM 1502 C C . SER A 1 195 ? -5.314 16.848 -22.736 1.00 52.84 195 SER A C 1
ATOM 1504 O O . SER A 1 195 ? -6.206 17.116 -21.924 1.00 52.84 195 SER A O 1
ATOM 1506 N N . PRO A 1 196 ? -4.095 17.424 -22.649 1.00 54.88 196 PRO A N 1
ATOM 1507 C CA . PRO A 1 196 ? -3.824 18.511 -21.714 1.00 54.88 196 PRO A CA 1
ATOM 1508 C C . PRO A 1 196 ? -4.843 19.641 -21.919 1.00 54.88 196 PRO A C 1
ATOM 1510 O O . PRO A 1 196 ? -5.261 19.915 -23.047 1.00 54.88 196 PRO A O 1
ATOM 1513 N N . ARG A 1 197 ? -5.247 20.263 -20.802 1.00 50.66 197 ARG A N 1
ATOM 1514 C CA . ARG A 1 197 ? -6.424 21.136 -20.577 1.00 50.66 197 ARG A CA 1
ATOM 1515 C C . ARG A 1 197 ? -6.642 22.328 -21.540 1.00 50.66 197 ARG A C 1
ATOM 1517 O O . ARG A 1 197 ? -7.593 23.071 -21.332 1.00 50.66 197 ARG A O 1
ATOM 1524 N N . ASN A 1 198 ? -5.827 22.510 -22.581 1.00 49.72 198 ASN A N 1
ATOM 1525 C CA . ASN A 1 198 ? -5.828 23.682 -23.466 1.00 49.72 198 ASN A CA 1
ATOM 1526 C C . ASN A 1 198 ? -6.200 23.419 -24.939 1.00 49.72 198 ASN A C 1
ATOM 1528 O O . ASN A 1 198 ? -6.191 24.363 -25.723 1.00 49.72 198 ASN A O 1
ATOM 1532 N N . LEU A 1 199 ? -6.579 22.200 -25.346 1.00 52.78 199 LEU A N 1
ATOM 1533 C CA . LEU A 1 199 ? -7.262 22.016 -26.636 1.00 52.78 199 LEU A CA 1
ATOM 1534 C C . LEU A 1 199 ? -8.778 22.100 -26.428 1.00 52.78 199 LEU A C 1
ATOM 1536 O O . LEU A 1 199 ? -9.360 21.277 -25.729 1.00 52.78 199 LEU A O 1
ATOM 1540 N N . ALA A 1 200 ? -9.364 23.154 -27.000 1.00 48.81 200 ALA A N 1
ATOM 1541 C CA . ALA A 1 200 ? -10.775 23.538 -27.019 1.00 48.81 200 ALA A CA 1
ATOM 1542 C C . ALA A 1 200 ? -11.782 22.459 -26.567 1.00 48.81 200 ALA A C 1
ATOM 1544 O O . ALA A 1 200 ? -11.891 21.386 -27.166 1.00 48.81 200 ALA A O 1
ATOM 1545 N N . ARG A 1 201 ? -12.581 22.806 -25.544 1.00 45.59 201 ARG A N 1
ATOM 1546 C CA . ARG A 1 201 ? -13.815 22.113 -25.134 1.00 45.59 201 ARG A CA 1
ATOM 1547 C C . ARG A 1 201 ? -14.676 21.818 -26.373 1.00 45.59 201 ARG A C 1
ATOM 1549 O O . ARG A 1 201 ? -15.406 22.691 -26.824 1.00 45.59 201 ARG A O 1
ATOM 1556 N N . GLY A 1 202 ? -14.583 20.616 -26.937 1.00 48.28 202 GLY A N 1
ATOM 1557 C CA . GLY A 1 202 ? -15.411 20.236 -28.085 1.00 48.28 202 GLY A CA 1
ATOM 1558 C C . GLY A 1 202 ? -14.917 19.045 -28.899 1.00 48.28 202 GLY A C 1
ATOM 1559 O O . GLY A 1 202 ? -15.741 18.333 -29.461 1.00 48.28 202 GLY A O 1
ATOM 1560 N N . VAL A 1 203 ? -13.612 18.757 -28.930 1.00 51.34 203 VAL A N 1
ATOM 1561 C CA . VAL A 1 203 ? -13.096 17.624 -29.720 1.00 51.34 203 VAL A CA 1
ATOM 1562 C C . VAL A 1 203 ? -12.888 16.404 -28.823 1.00 51.34 203 VAL A C 1
ATOM 1564 O O . VAL A 1 203 ? -11.788 16.161 -28.330 1.00 51.34 203 VAL A O 1
ATOM 1567 N N . ARG A 1 204 ? -13.943 15.604 -28.609 1.00 52.09 204 ARG A N 1
ATOM 1568 C CA . ARG A 1 204 ? -13.756 14.203 -28.193 1.00 52.09 204 ARG A CA 1
ATOM 1569 C C . ARG A 1 204 ? -13.062 13.491 -29.356 1.00 52.09 204 ARG A C 1
ATOM 1571 O O . ARG A 1 204 ? -13.689 13.266 -30.388 1.00 52.09 204 ARG A O 1
ATOM 1578 N N . ARG A 1 205 ? -11.761 13.206 -29.245 1.00 57.88 205 ARG A N 1
ATOM 1579 C CA . ARG A 1 205 ? -11.087 12.358 -30.239 1.00 57.88 205 ARG A CA 1
ATOM 1580 C C . ARG A 1 205 ? -11.608 10.928 -30.097 1.00 57.88 205 ARG A C 1
ATOM 1582 O O . ARG A 1 205 ? -11.844 10.475 -28.981 1.00 57.88 205 ARG A O 1
ATOM 1589 N N . ALA A 1 206 ? -11.796 10.256 -31.233 1.00 63.69 206 ALA A N 1
ATOM 1590 C CA . ALA A 1 206 ? -12.152 8.843 -31.273 1.00 63.69 206 ALA A CA 1
ATOM 1591 C C . ALA A 1 206 ? -11.126 8.014 -30.474 1.00 63.69 206 ALA A C 1
ATOM 1593 O O . ALA A 1 206 ? -9.941 8.372 -30.467 1.00 63.69 206 ALA A O 1
ATOM 1594 N N . PRO A 1 207 ? -11.562 6.938 -29.797 1.00 69.12 207 PRO A N 1
ATOM 1595 C CA . PRO A 1 207 ? -10.675 6.105 -29.000 1.00 69.12 207 PRO A CA 1
ATOM 1596 C C . PRO A 1 207 ? -9.538 5.555 -29.875 1.00 69.12 207 PRO A C 1
ATOM 1598 O O . PRO A 1 207 ? -9.763 5.048 -30.975 1.00 69.12 207 PRO A O 1
ATOM 1601 N N . CYS A 1 208 ? -8.299 5.697 -29.402 1.00 71.06 208 CYS A N 1
ATOM 1602 C CA . CYS A 1 208 ? -7.120 5.216 -30.111 1.00 71.06 208 CYS A CA 1
ATOM 1603 C C . CYS A 1 208 ? -7.059 3.685 -29.997 1.00 71.06 208 CYS A C 1
ATOM 1605 O O . CYS A 1 208 ? -7.283 3.173 -28.893 1.00 71.06 208 CYS A O 1
ATOM 1607 N N . PRO A 1 209 ? -6.740 2.934 -31.069 1.00 81.81 209 PRO A N 1
ATOM 1608 C CA . PRO A 1 209 ? -6.583 1.489 -30.972 1.00 81.81 209 PRO A CA 1
ATOM 1609 C C . PRO A 1 209 ? -5.541 1.118 -29.911 1.00 81.81 209 PRO A C 1
ATOM 1611 O O . PRO A 1 209 ? -4.369 1.485 -30.006 1.00 81.81 209 PRO A O 1
ATOM 1614 N N . GLY A 1 210 ? -5.957 0.348 -28.908 1.00 76.94 210 GLY A N 1
ATOM 1615 C CA . GLY A 1 210 ? -5.101 -0.128 -27.822 1.00 76.94 210 GLY A CA 1
ATOM 1616 C C . GLY A 1 210 ? -3.969 -1.021 -28.328 1.00 76.94 210 GLY A C 1
ATOM 1617 O O . GLY A 1 210 ? -2.914 -1.088 -27.704 1.00 76.94 210 GLY A O 1
ATOM 1618 N N . GLN A 1 211 ? -4.138 -1.627 -29.511 1.00 81.88 211 GLN A N 1
ATOM 1619 C CA . GLN A 1 211 ? -3.108 -2.404 -30.204 1.00 81.88 211 GLN A CA 1
ATOM 1620 C C . GLN A 1 211 ? -1.808 -1.616 -30.424 1.00 81.88 211 GLN A C 1
ATOM 1622 O O . GLN A 1 211 ? -0.730 -2.204 -30.402 1.00 81.88 211 GLN A O 1
ATOM 1627 N N . LEU A 1 212 ? -1.871 -0.290 -30.580 1.00 82.00 212 LEU A N 1
ATOM 1628 C CA . LEU A 1 212 ? -0.665 0.537 -30.693 1.00 82.00 212 LEU A CA 1
ATOM 1629 C C . LEU A 1 212 ? 0.183 0.491 -29.414 1.00 82.00 212 LEU A C 1
ATOM 1631 O O . LEU A 1 212 ? 1.405 0.473 -29.490 1.00 82.00 212 LEU A O 1
ATOM 1635 N N . PHE A 1 213 ? -0.454 0.390 -28.249 1.00 82.12 213 PHE A N 1
ATOM 1636 C CA . PHE A 1 213 ? 0.230 0.318 -26.958 1.00 82.12 213 PHE A CA 1
ATOM 1637 C C . PHE A 1 213 ? 0.761 -1.081 -26.648 1.00 82.12 213 PHE A C 1
ATOM 1639 O O . PHE A 1 213 ? 1.715 -1.211 -25.889 1.00 82.12 213 PHE A O 1
ATOM 1646 N N . VAL A 1 214 ? 0.203 -2.125 -27.268 1.00 87.12 214 VAL A N 1
ATOM 1647 C CA . VAL A 1 214 ? 0.731 -3.494 -27.141 1.00 87.12 214 VAL A CA 1
ATOM 1648 C C . VAL A 1 214 ? 2.160 -3.576 -27.674 1.00 87.12 214 VAL A C 1
ATOM 1650 O O . VAL A 1 214 ? 2.987 -4.250 -27.076 1.00 87.12 214 VAL A O 1
ATOM 1653 N N . HIS A 1 215 ? 2.480 -2.826 -28.730 1.00 85.94 215 HIS A N 1
ATOM 1654 C CA . HIS A 1 215 ? 3.834 -2.771 -29.290 1.00 85.94 215 HIS A CA 1
ATOM 1655 C C . HIS A 1 215 ? 4.847 -2.057 -28.379 1.00 85.94 215 HIS A C 1
ATOM 1657 O O . HIS A 1 215 ? 6.046 -2.212 -28.577 1.00 85.94 215 HIS A O 1
ATOM 1663 N N . LEU A 1 216 ? 4.386 -1.285 -27.385 1.00 83.81 216 LEU A N 1
ATOM 1664 C CA . LEU A 1 216 ? 5.260 -0.709 -26.355 1.00 83.81 216 LEU A CA 1
ATOM 1665 C C . LEU A 1 216 ? 5.623 -1.738 -25.276 1.00 83.81 216 LEU A C 1
ATOM 1667 O O . LEU A 1 216 ? 6.589 -1.546 -24.543 1.00 83.81 216 LEU A O 1
ATOM 1671 N N . HIS A 1 217 ? 4.851 -2.822 -25.158 1.00 89.25 217 HIS A N 1
ATOM 1672 C CA . HIS A 1 217 ? 5.174 -3.923 -24.263 1.00 89.25 217 HIS A CA 1
ATOM 1673 C C . HIS A 1 217 ? 6.300 -4.767 -24.862 1.00 89.25 217 HIS A C 1
ATOM 1675 O O . HIS A 1 217 ? 6.186 -5.241 -25.990 1.00 89.25 217 HIS A O 1
ATOM 1681 N N . LEU A 1 218 ? 7.354 -5.036 -24.089 1.00 86.31 218 LEU A N 1
ATOM 1682 C CA . LEU A 1 218 ? 8.544 -5.758 -24.567 1.00 86.31 218 LEU A CA 1
ATOM 1683 C C . LEU A 1 218 ? 8.219 -7.137 -25.156 1.00 86.31 218 LEU A C 1
ATOM 1685 O O . LEU A 1 218 ? 8.740 -7.516 -26.199 1.00 86.31 218 LEU A O 1
ATOM 1689 N N . LYS A 1 219 ? 7.305 -7.868 -24.510 1.00 89.00 219 LYS A N 1
ATOM 1690 C CA . LYS A 1 219 ? 6.805 -9.175 -24.977 1.00 89.00 219 LYS A CA 1
ATOM 1691 C C . LYS A 1 219 ? 5.637 -9.075 -25.977 1.00 89.00 219 LYS A C 1
ATOM 1693 O O . LYS A 1 219 ? 5.039 -10.087 -26.313 1.00 89.00 219 LYS A O 1
ATOM 1698 N N . SER A 1 220 ? 5.250 -7.864 -26.398 1.00 91.12 220 SER A N 1
ATOM 1699 C CA . SER A 1 220 ? 4.013 -7.600 -27.160 1.00 91.12 220 SER A CA 1
ATOM 1700 C C . SER A 1 220 ? 2.769 -8.248 -26.531 1.00 91.12 220 SER A C 1
ATOM 1702 O O . SER A 1 220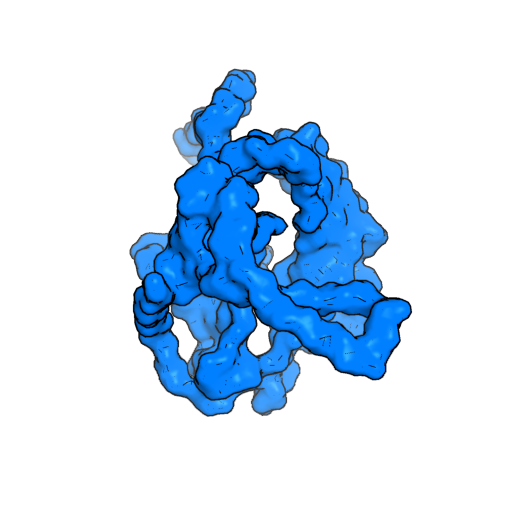 ? 1.881 -8.754 -27.217 1.00 91.12 220 SER A O 1
ATOM 1704 N N . SER A 1 221 ? 2.722 -8.254 -25.197 1.00 91.06 221 SER A N 1
ATOM 1705 C CA . SER A 1 221 ? 1.732 -8.983 -24.412 1.00 91.06 221 SER A CA 1
ATOM 1706 C C . SER A 1 221 ? 0.667 -8.040 -23.875 1.00 91.06 221 SER A C 1
ATOM 1708 O O . SER A 1 221 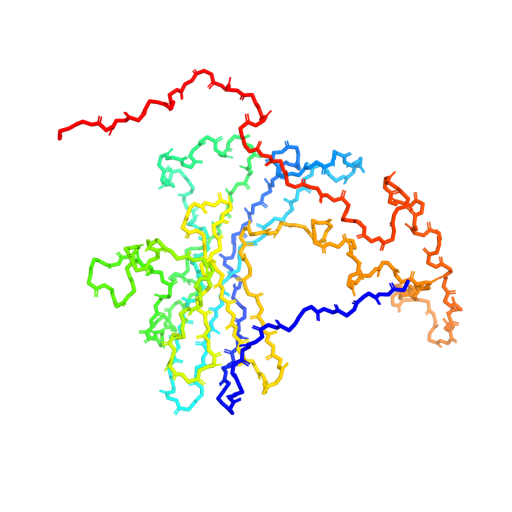? 0.936 -6.898 -23.503 1.00 91.06 221 SER A O 1
ATOM 1710 N N . ARG A 1 222 ? -0.573 -8.528 -23.834 1.00 92.12 222 ARG A N 1
ATOM 1711 C CA . ARG A 1 222 ? -1.716 -7.805 -23.259 1.00 92.12 222 ARG A CA 1
ATOM 1712 C C . ARG A 1 222 ? -2.000 -8.222 -21.823 1.00 92.12 222 ARG A C 1
ATOM 1714 O O . ARG A 1 222 ? -2.870 -7.617 -21.211 1.00 92.12 222 ARG A O 1
ATOM 1721 N N . THR A 1 223 ? -1.324 -9.249 -21.313 1.00 92.94 223 THR A N 1
ATOM 1722 C CA . THR A 1 223 ? -1.697 -9.963 -20.081 1.00 92.94 223 THR A CA 1
ATOM 1723 C C . THR A 1 223 ? -0.515 -10.286 -19.176 1.00 92.94 223 THR A C 1
ATOM 1725 O O . THR A 1 223 ? -0.718 -10.933 -18.154 1.00 92.94 223 THR A O 1
ATOM 1728 N N . GLU A 1 224 ? 0.696 -9.882 -19.543 1.00 90.81 224 GLU A N 1
ATOM 1729 C CA . GLU A 1 224 ? 1.894 -10.058 -18.722 1.00 90.81 224 GLU A CA 1
ATOM 1730 C C . GLU A 1 224 ? 2.403 -8.702 -18.246 1.00 90.81 224 GLU A C 1
ATOM 1732 O O . GLU A 1 224 ? 2.352 -7.760 -19.029 1.00 90.81 224 GLU A O 1
ATOM 1737 N N . PRO A 1 225 ? 2.905 -8.590 -17.010 1.00 91.44 225 PRO A N 1
ATOM 1738 C CA . PRO A 1 225 ? 3.443 -7.340 -16.497 1.00 91.44 225 PRO A CA 1
ATOM 1739 C C . PRO A 1 225 ? 4.674 -6.868 -17.287 1.00 91.44 225 PRO A C 1
ATOM 1741 O O . PRO A 1 225 ? 5.413 -7.665 -17.869 1.00 91.44 225 PRO A O 1
ATOM 1744 N N . PHE A 1 226 ? 4.900 -5.551 -17.274 1.00 91.50 226 PHE A N 1
ATOM 1745 C CA . PHE A 1 226 ? 6.078 -4.926 -17.892 1.00 91.50 226 PHE A CA 1
ATOM 1746 C C . PHE A 1 226 ? 7.371 -5.247 -17.140 1.00 91.50 226 PHE A C 1
ATOM 1748 O O . PHE A 1 226 ? 8.442 -5.256 -17.746 1.00 91.50 226 PHE A O 1
ATOM 1755 N N . TYR A 1 227 ? 7.254 -5.471 -15.833 1.00 90.31 227 TYR A N 1
ATOM 1756 C CA . TYR A 1 227 ? 8.362 -5.720 -14.929 1.00 90.31 227 TYR A CA 1
ATOM 1757 C C . TYR A 1 227 ? 8.151 -7.010 -14.144 1.00 90.31 227 TYR A C 1
ATOM 1759 O O . TYR A 1 227 ? 7.035 -7.359 -13.767 1.00 90.31 227 TYR A O 1
ATOM 1767 N N . GLU A 1 228 ? 9.257 -7.665 -13.841 1.00 86.19 228 GLU A N 1
ATOM 1768 C CA . GLU A 1 228 ? 9.383 -8.760 -12.894 1.00 86.19 228 GLU A CA 1
ATOM 1769 C C . GLU A 1 228 ? 10.325 -8.299 -11.775 1.00 86.19 228 GLU A C 1
ATOM 1771 O O . GLU A 1 228 ? 11.277 -7.557 -12.029 1.00 86.19 228 GLU A O 1
ATOM 1776 N N . LEU A 1 229 ? 10.066 -8.706 -10.532 1.00 79.19 229 LEU A N 1
ATOM 1777 C CA . LEU A 1 229 ? 10.957 -8.390 -9.415 1.00 79.19 229 LEU A CA 1
ATOM 1778 C C . LEU A 1 229 ? 12.296 -9.108 -9.590 1.00 79.19 229 LEU A C 1
ATOM 1780 O O . LEU A 1 229 ? 12.338 -10.293 -9.927 1.00 79.19 229 LEU A O 1
ATOM 1784 N N . ILE A 1 230 ? 13.389 -8.399 -9.317 1.00 75.06 230 ILE A N 1
ATOM 1785 C CA . ILE A 1 230 ? 14.708 -9.025 -9.248 1.00 75.06 230 ILE A CA 1
ATOM 1786 C C . ILE A 1 230 ? 14.807 -9.784 -7.927 1.00 75.06 230 ILE A C 1
ATOM 1788 O O . ILE A 1 230 ? 14.583 -9.220 -6.856 1.00 75.06 230 ILE A O 1
ATOM 1792 N N . ASN A 1 231 ? 15.183 -11.061 -7.991 1.00 67.25 231 ASN A N 1
ATOM 1793 C CA . ASN A 1 231 ? 15.535 -11.803 -6.792 1.00 67.25 231 ASN A CA 1
ATOM 1794 C C . ASN A 1 231 ? 16.879 -11.270 -6.260 1.00 67.25 231 ASN A C 1
ATOM 1796 O O . ASN A 1 231 ? 17.877 -11.324 -6.983 1.00 67.25 231 ASN A O 1
ATOM 1800 N N . PRO A 1 232 ? 16.956 -10.794 -5.004 1.00 59.88 232 PRO A N 1
ATOM 1801 C CA . PRO A 1 232 ? 18.203 -10.281 -4.439 1.00 59.88 232 PRO A CA 1
ATOM 1802 C C . PRO A 1 232 ? 19.359 -11.291 -4.466 1.00 59.88 232 PRO A C 1
ATOM 1804 O O . PRO A 1 232 ? 20.521 -10.891 -4.486 1.00 59.88 232 PRO A O 1
ATOM 1807 N N . HIS A 1 233 ? 19.062 -12.595 -4.490 1.00 57.69 233 HIS A N 1
ATOM 1808 C CA . HIS A 1 233 ? 20.070 -13.650 -4.613 1.00 57.69 233 HIS A CA 1
ATOM 1809 C C . HIS A 1 233 ? 20.710 -13.729 -6.009 1.00 57.69 233 HIS A C 1
ATOM 1811 O O . HIS A 1 233 ? 21.843 -14.202 -6.126 1.00 57.69 233 HIS A O 1
ATOM 1817 N N . ASP A 1 234 ? 20.029 -13.226 -7.040 1.00 59.47 234 ASP A N 1
ATOM 1818 C CA . ASP A 1 234 ? 20.490 -13.250 -8.432 1.00 59.47 234 ASP A CA 1
ATOM 1819 C C . ASP A 1 234 ? 21.394 -12.049 -8.767 1.00 59.47 234 ASP A C 1
ATOM 1821 O O . ASP A 1 234 ? 22.102 -12.067 -9.771 1.00 59.47 234 ASP A O 1
ATOM 1825 N N . LEU A 1 235 ? 21.448 -11.028 -7.898 1.00 57.75 235 LEU A N 1
ATOM 1826 C CA . LEU A 1 235 ? 22.272 -9.820 -8.071 1.00 57.75 235 LEU A CA 1
ATOM 1827 C C . LEU A 1 235 ? 23.786 -10.043 -7.886 1.00 57.75 235 LEU A C 1
ATOM 1829 O O . LEU A 1 235 ? 24.564 -9.094 -7.971 1.00 57.75 235 LEU A O 1
ATOM 1833 N N . GLY A 1 236 ? 24.222 -11.289 -7.686 1.00 48.84 236 GLY A N 1
ATOM 1834 C CA . GLY A 1 236 ? 25.623 -11.632 -7.469 1.00 48.84 236 GLY A CA 1
ATOM 1835 C C . GLY A 1 236 ? 26.083 -11.268 -6.056 1.00 48.84 236 GLY A C 1
ATOM 1836 O O . GLY A 1 236 ? 25.864 -10.174 -5.544 1.00 48.84 236 GLY A O 1
ATOM 1837 N N . HIS A 1 237 ? 26.737 -12.215 -5.390 1.00 41.59 237 HIS A N 1
ATOM 1838 C CA . HIS A 1 237 ? 27.292 -12.000 -4.062 1.00 41.59 237 HIS A CA 1
ATOM 1839 C C . HIS A 1 237 ? 28.402 -10.941 -4.129 1.00 41.59 237 HIS A C 1
ATOM 1841 O O . HIS A 1 237 ? 29.476 -11.207 -4.666 1.00 41.59 237 HIS A O 1
ATOM 1847 N N . SER A 1 238 ? 28.206 -9.791 -3.486 1.00 35.97 238 SER A N 1
ATOM 1848 C CA . SER A 1 238 ? 29.342 -9.132 -2.838 1.00 35.97 238 SER A CA 1
ATOM 1849 C C . SER A 1 238 ? 29.849 -10.105 -1.761 1.00 35.97 238 SER A C 1
ATOM 1851 O O . SER A 1 238 ? 29.056 -10.510 -0.905 1.00 35.97 238 SER A O 1
ATOM 1853 N N . PRO A 1 239 ? 31.114 -10.563 -1.802 1.00 35.81 239 PRO A N 1
ATOM 1854 C CA . PRO A 1 239 ? 31.622 -11.557 -0.866 1.00 35.81 239 PRO A CA 1
ATOM 1855 C C . PRO A 1 239 ? 31.706 -10.928 0.528 1.00 35.81 239 PRO A C 1
ATOM 1857 O O . PRO A 1 239 ? 32.632 -10.184 0.835 1.00 35.81 239 PRO A O 1
ATOM 1860 N N . GLY A 1 240 ? 30.701 -11.189 1.363 1.00 34.72 240 GLY A N 1
ATOM 1861 C CA . GLY A 1 240 ? 30.613 -10.592 2.690 1.00 34.72 240 GLY A CA 1
ATOM 1862 C C . GLY A 1 240 ? 29.392 -11.040 3.484 1.00 34.72 240 GLY A C 1
ATOM 1863 O O . GLY A 1 240 ? 28.486 -10.251 3.714 1.00 34.72 240 GLY A O 1
ATOM 1864 N N . GLY A 1 241 ? 29.405 -12.296 3.939 1.00 30.88 241 GLY A N 1
ATOM 1865 C CA . GLY A 1 241 ? 28.777 -12.683 5.206 1.00 30.88 241 GLY A CA 1
ATOM 1866 C C . GLY A 1 241 ? 27.274 -12.963 5.202 1.00 30.88 241 GLY A C 1
ATOM 1867 O O . GLY A 1 241 ? 26.502 -12.219 5.796 1.00 30.88 241 GLY A O 1
ATOM 1868 N N . TYR A 1 242 ? 26.880 -14.122 4.674 1.00 37.44 242 TYR A N 1
ATOM 1869 C CA . TYR A 1 242 ? 25.701 -14.848 5.163 1.00 37.44 242 TYR A CA 1
ATOM 1870 C C . TYR A 1 242 ? 26.157 -16.164 5.803 1.00 37.44 242 TYR A C 1
ATOM 1872 O O . TYR A 1 242 ? 25.880 -17.251 5.305 1.00 37.44 242 TYR A O 1
ATOM 1880 N N . GLU A 1 243 ? 26.870 -16.074 6.928 1.00 30.08 243 GLU A N 1
ATOM 1881 C CA . GLU A 1 243 ? 26.914 -17.189 7.872 1.00 30.08 243 GLU A CA 1
ATOM 1882 C C . GLU A 1 243 ? 25.809 -16.996 8.906 1.00 30.08 243 GLU A C 1
ATOM 1884 O O . GLU A 1 243 ? 25.743 -15.997 9.623 1.00 30.08 243 GLU A O 1
ATOM 1889 N N . LYS A 1 244 ? 24.917 -17.987 8.961 1.00 37.03 244 LYS A N 1
ATOM 1890 C CA . LYS A 1 244 ? 23.990 -18.191 10.066 1.00 37.03 244 LYS A CA 1
ATOM 1891 C C . LYS A 1 244 ? 24.808 -18.291 11.354 1.00 37.03 244 LYS A C 1
ATOM 1893 O O . LYS A 1 244 ? 25.338 -19.357 11.654 1.00 37.03 244 LYS A O 1
ATOM 1898 N N . SER A 1 245 ? 24.836 -17.240 12.168 1.00 31.12 245 SER A N 1
ATOM 1899 C CA . SER A 1 245 ? 25.164 -17.383 13.586 1.00 31.12 245 SER A CA 1
ATOM 1900 C C . SER A 1 245 ? 23.959 -17.992 14.306 1.00 31.12 245 SER A C 1
ATOM 1902 O O . SER A 1 245 ? 23.250 -17.339 15.066 1.00 31.12 245 SER A O 1
ATOM 1904 N N . ALA A 1 246 ? 23.694 -19.261 14.009 1.00 36.81 246 ALA A N 1
ATOM 1905 C CA . ALA A 1 246 ? 23.052 -20.155 14.947 1.00 36.81 246 ALA A CA 1
ATOM 1906 C C . ALA A 1 246 ? 24.187 -20.846 15.703 1.00 36.81 246 ALA A C 1
ATOM 1908 O O . ALA A 1 246 ? 24.830 -21.728 15.134 1.00 36.81 246 ALA A O 1
ATOM 1909 N N . LYS A 1 247 ? 24.455 -20.421 16.942 1.00 30.48 247 LYS A N 1
ATOM 1910 C CA . LYS A 1 247 ? 24.971 -21.279 18.020 1.00 30.48 247 LYS A CA 1
ATOM 1911 C C . LYS A 1 247 ? 25.064 -20.527 19.354 1.00 30.48 247 LYS A C 1
ATOM 1913 O O . LYS A 1 247 ? 25.718 -19.492 19.411 1.00 30.48 247 LYS A O 1
ATOM 1918 N N . ALA A 1 248 ? 24.491 -21.201 20.359 1.00 33.12 248 ALA A N 1
ATOM 1919 C CA . ALA A 1 248 ? 24.532 -21.022 21.816 1.00 33.12 248 ALA A CA 1
ATOM 1920 C C . ALA A 1 248 ? 23.813 -19.796 22.392 1.00 33.12 248 ALA A C 1
ATOM 1922 O O . ALA A 1 248 ? 24.353 -18.676 22.301 1.00 33.12 248 ALA A O 1
#

Radius of gyration: 21.33 Å; Cα contacts (8 Å, |Δi|>4): 395; chains: 1; bounding box: 53×45×56 Å

Secondary structure (DSSP, 8-state):
-PPPPPP--PPP-S---EEEEEEEEEEEEEEGGGTEES--TT--EEEEEEEEEEEE-TTT--EEEE-----S-GGGS-GGGGGGGGTEEEEESS-HHHHHGGGGGG--EEES---TT-SS-GGGGTT-SS-EEESSSSSSEEEEE--SSSTT-EEEEEEEETTEEEEE-GGG-SSGGGT-S-SSSPPPSEE-----TTS-TT--PPPEETHHHHTTSTT--SSS-S-EEPPTTTT---SS--------

Organism: NCBI:txid44412

Solvent-accessible surface area (backbone atoms only — not comparable to full-atom values): 15080 Å² total; per-residue (Å²): 131,63,46,85,73,79,80,84,81,70,75,88,32,92,47,47,28,50,80,44,83,39,86,32,59,20,43,29,40,35,40,27,88,74,50,36,32,70,86,47,93,93,50,60,61,43,79,47,65,37,59,24,35,42,38,34,35,71,93,79,69,47,24,34,38,37,59,73,52,46,61,45,58,62,94,69,53,62,79,88,54,54,78,51,59,82,58,27,53,72,48,17,83,38,39,56,69,68,73,42,47,81,56,49,78,64,49,71,44,63,71,61,70,82,45,99,83,40,98,55,45,78,72,78,64,69,90,65,87,70,49,69,45,53,75,78,72,53,64,20,34,30,44,30,55,47,63,70,83,39,90,81,32,60,25,42,42,35,20,61,42,78,90,40,70,49,77,46,56,61,83,77,59,85,50,72,38,54,76,29,27,23,53,57,53,41,60,56,74,52,45,77,78,83,71,71,95,79,69,66,97,79,73,82,71,77,65,40,61,20,67,67,59,27,71,73,32,93,82,56,43,48,39,52,42,68,29,44,75,51,58,79,82,75,72,57,81,74,94,75,82,90,72,79,87,79,78,135

pLDDT: mean 78.93, std 17.65, range [30.08, 98.0]

Nearest PDB structures (foldseek):
  5hzy-assembly1_A  TM=3.184E-01  e=1.703E+00  Legionella pneumophila subsp. pneumophila str. Philadelphia 1
  5ms2-assembly1_A  TM=3.046E-01  e=1.703E+00  Legionella pneumophila subsp. pneumophila str. Philadelphia 1
  5cqc-assembly1_A  TM=2.808E-01  e=1.607E+00  Legionella pneumophila
  5izv-assembly1_A  TM=3.263E-01  e=5.705E+00  Legionella pneumophila subsp. pneumophila str. Philadelphia 1
  5mc4-assembly1_B  TM=2.361E-01  e=4.038E+00  Homo sapiens